Protein AF-A0A8S9IX11-F1 (afdb_monomer)

Secondary structure (DSSP, 8-state):
------SSHHHHHHHHHS-SSPPPPPPP-S--PPPPPHHHHHHHTPEEEE--S-S-TT--EEETTEEEE--EEE-TTHHHHHHHHHHHHHHH-S--HHHHHHHHHHHH-SSHHHHHHHHHTTSEEE-SS-HHHHHHHHHHHTTT----S--TTHHHHHHHHHHHHSHHHHHHHHHHHHTTTSHHHHHHHHHHHHHHHHHHHHHHHHHHT-

pLDDT: mean 85.85, std 12.35, range [33.78, 97.19]

Sequence (210 aa):
MFDSEPEHFVGLLRSCYLPLVPIRLAESTSKVENAPEATELHNAGVKFKAAGTSSCLLDIIFADGVLKIPTIIIDDLTESLYRNIIVFEQCHCSDKNFLHYIRLLSCFIRSPADADLLIRSGIFVNNLGNVEDVSKLFNSICKEVIFGRRFYCQRLSESLQAYCNTPWNRWKAVLRRDYFHNPWSVASVVAALLLLILTFIQAICSILAL

Radius of gyration: 22.31 Å; Cα contacts (8 Å, |Δi|>4): 262; chains: 1; bounding box: 56×40×77 Å

Foldseek 3Di:
DDDDDPPDPLVVVVPQAADPDADDDDFDPDDQDAAAAQLLLVLLPQAEAEPPPDSYQLPWDDDPSYTYGHADEDDPCVLVSLLSNQVCCVPPNPGRQSVLSLSNVLNHQQDLVSQVNCVVNRNYDYPVPGSRVVSVSSVVSCPPRDDDSDHPCRVVRVVSVVSCPPPSSVVSSCCCVPQVVDVVSVVVVVVVVVVVVVVVVVVVVVVVVD

Mean predicted aligned error: 8.06 Å

Organism: Brassica cretica (NCBI:txid69181)

Solvent-accessible surface area (backbone atoms only — not comparable to full-atom values): 11747 Å² total; per-residue (Å²): 140,90,83,76,77,65,94,40,73,59,54,48,58,46,54,62,42,39,60,97,67,78,80,82,78,79,89,62,92,64,84,81,64,75,42,64,34,41,56,57,41,41,36,26,56,39,40,68,35,43,42,60,91,52,73,32,63,77,60,60,47,78,57,97,54,32,40,27,34,30,55,41,78,41,44,89,58,46,54,62,53,53,43,52,40,38,52,47,26,73,78,74,41,96,55,54,63,67,48,36,50,51,51,52,54,41,34,26,29,82,39,42,68,21,34,45,51,38,35,76,33,51,24,35,46,77,65,70,82,49,49,57,56,54,23,49,44,45,54,50,56,57,54,94,57,86,79,67,80,66,52,83,55,41,68,56,19,51,51,53,45,53,51,37,66,34,67,70,22,39,52,43,21,51,49,44,66,77,27,67,76,38,74,67,45,43,52,50,53,53,52,52,52,52,51,53,52,52,51,50,52,50,52,52,54,56,60,74,73,106

Structure (mmCIF, N/CA/C/O backbone):
data_AF-A0A8S9IX11-F1
#
_entry.id   AF-A0A8S9IX11-F1
#
loop_
_atom_site.group_PDB
_atom_site.id
_atom_site.type_symbol
_atom_site.label_atom_id
_atom_site.label_alt_id
_atom_site.label_comp_id
_atom_site.label_asym_id
_atom_site.label_entity_id
_atom_site.label_seq_id
_atom_site.pdbx_PDB_ins_code
_atom_site.Cartn_x
_atom_site.Cartn_y
_atom_site.Cartn_z
_atom_site.occupancy
_atom_site.B_iso_or_equiv
_atom_site.auth_seq_id
_atom_site.auth_comp_id
_atom_site.auth_asym_id
_atom_site.auth_atom_id
_atom_site.pdbx_PDB_model_num
ATOM 1 N N . MET A 1 1 ? 3.569 21.405 -30.609 1.00 33.78 1 MET A N 1
ATOM 2 C CA . MET A 1 1 ? 4.190 20.573 -31.655 1.00 33.78 1 MET A CA 1
ATOM 3 C C . MET A 1 1 ? 4.557 19.270 -30.969 1.00 33.78 1 MET A C 1
ATOM 5 O O . MET A 1 1 ? 5.530 19.242 -30.234 1.00 33.78 1 MET A O 1
ATOM 9 N N . PHE A 1 2 ? 3.657 18.290 -31.030 1.00 44.56 2 PHE A N 1
ATOM 10 C CA . PHE A 1 2 ? 3.798 16.993 -30.370 1.00 44.56 2 PHE A CA 1
ATOM 11 C C . PHE A 1 2 ? 3.853 15.950 -31.474 1.00 44.56 2 PHE A C 1
ATOM 13 O O . PHE A 1 2 ? 2.817 15.510 -31.943 1.00 44.56 2 PHE A O 1
ATOM 20 N N . ASP A 1 3 ? 5.068 15.656 -31.907 1.00 47.66 3 ASP A N 1
ATOM 21 C CA . ASP A 1 3 ? 5.421 14.442 -32.627 1.00 47.66 3 ASP A CA 1
ATOM 22 C C . ASP A 1 3 ? 6.867 14.155 -32.235 1.00 47.66 3 ASP A C 1
ATOM 24 O O . ASP A 1 3 ? 7.811 14.726 -32.774 1.00 47.66 3 ASP A O 1
ATOM 28 N N . SER A 1 4 ? 7.041 13.328 -31.215 1.00 49.78 4 SER A N 1
ATOM 29 C CA . SER A 1 4 ? 8.201 12.452 -31.187 1.00 49.78 4 SER A CA 1
ATOM 30 C C . SER A 1 4 ? 7.640 11.064 -30.959 1.00 49.78 4 SER A C 1
ATOM 32 O O . SER A 1 4 ? 7.081 10.792 -29.890 1.00 49.78 4 SER A O 1
ATOM 34 N N . GLU A 1 5 ? 7.748 10.202 -31.967 1.00 53.47 5 GLU A N 1
ATOM 35 C CA . GLU A 1 5 ? 7.647 8.764 -31.753 1.00 53.47 5 GLU A CA 1
ATOM 36 C C . GLU A 1 5 ? 8.492 8.389 -30.526 1.00 53.47 5 GLU A C 1
ATOM 38 O O . GLU A 1 5 ? 9.535 9.007 -30.277 1.00 53.47 5 GLU A O 1
ATOM 43 N N . PRO A 1 6 ? 8.073 7.408 -29.716 1.00 53.72 6 PRO A N 1
ATOM 44 C CA . PRO A 1 6 ? 8.959 6.889 -28.698 1.00 53.72 6 PRO A CA 1
ATOM 45 C C . PRO A 1 6 ? 10.144 6.228 -29.411 1.00 53.72 6 PRO A C 1
ATOM 47 O O . PRO A 1 6 ? 10.062 5.073 -29.813 1.00 53.72 6 PRO A O 1
ATOM 50 N N . GLU A 1 7 ? 11.268 6.944 -29.521 1.00 66.56 7 GLU A N 1
ATOM 51 C CA . GLU A 1 7 ? 12.544 6.424 -30.047 1.00 6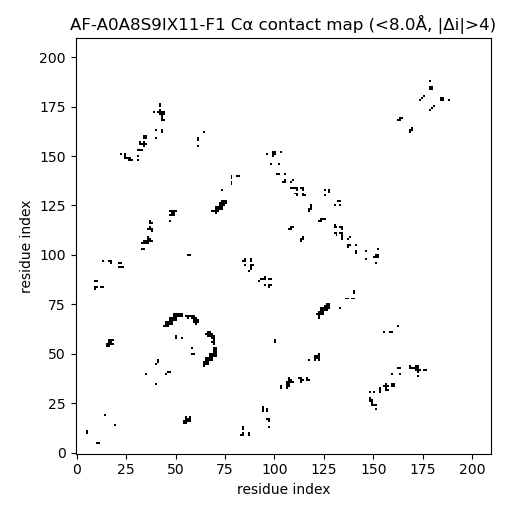6.56 7 GLU A CA 1
ATOM 52 C C . GLU A 1 7 ? 13.041 5.202 -29.245 1.00 66.56 7 GLU A C 1
ATOM 54 O O . GLU A 1 7 ? 13.951 4.488 -29.657 1.00 66.56 7 GLU A O 1
ATOM 59 N N . HIS A 1 8 ? 12.424 4.936 -28.088 1.00 73.00 8 HIS A N 1
ATOM 60 C CA . HIS A 1 8 ? 12.781 3.875 -27.168 1.00 73.00 8 HIS A CA 1
ATOM 61 C C . HIS A 1 8 ? 11.540 3.093 -26.706 1.00 73.00 8 HIS A C 1
ATOM 63 O O . HIS A 1 8 ? 10.611 3.664 -26.130 1.00 73.00 8 HIS A O 1
ATOM 69 N N . PHE A 1 9 ? 11.553 1.766 -26.875 1.00 85.50 9 PHE A N 1
ATOM 70 C CA . PHE A 1 9 ? 10.463 0.855 -26.483 1.00 85.50 9 PHE A CA 1
ATOM 71 C C . PHE A 1 9 ? 10.019 1.034 -25.020 1.00 85.50 9 PHE A C 1
ATOM 73 O O . PHE A 1 9 ? 8.828 1.068 -24.720 1.00 85.50 9 PHE A O 1
ATOM 80 N N . VAL A 1 10 ? 10.969 1.239 -24.101 1.00 87.25 10 VAL A N 1
ATOM 81 C CA . VAL A 1 10 ? 10.659 1.488 -22.679 1.00 87.25 10 VAL A CA 1
ATOM 82 C C . VAL A 1 10 ? 9.923 2.820 -22.478 1.00 87.25 10 VAL A C 1
ATOM 84 O O . VAL A 1 10 ? 9.096 2.938 -21.577 1.00 87.25 10 VAL A O 1
ATOM 87 N N . GLY A 1 11 ? 10.168 3.810 -23.341 1.00 85.38 11 GLY A N 1
ATOM 88 C CA . GLY A 1 11 ? 9.437 5.076 -23.344 1.00 85.38 11 GLY A CA 1
ATOM 89 C C . GLY A 1 11 ? 7.971 4.904 -23.750 1.00 85.38 11 GLY A C 1
ATOM 90 O O . GLY A 1 11 ? 7.100 5.502 -23.119 1.00 85.38 11 GLY A O 1
ATOM 91 N N . LEU A 1 12 ? 7.690 4.036 -24.730 1.00 85.75 12 LEU A N 1
ATOM 92 C CA . LEU A 1 12 ? 6.321 3.652 -25.098 1.00 85.75 12 LEU A CA 1
ATOM 93 C C . LEU A 1 12 ? 5.628 2.906 -23.950 1.00 85.75 12 LEU A C 1
ATOM 95 O O . LEU A 1 12 ? 4.511 3.236 -23.576 1.00 85.75 12 LEU A O 1
ATOM 99 N N . LEU A 1 13 ? 6.302 1.928 -23.338 1.00 86.50 13 LEU A N 1
ATOM 100 C CA . LEU A 1 13 ? 5.740 1.203 -22.194 1.00 86.50 13 LEU A CA 1
ATOM 101 C C . LEU A 1 13 ? 5.407 2.149 -21.039 1.00 86.50 13 LEU A C 1
ATOM 103 O O . LEU A 1 13 ? 4.346 2.045 -20.431 1.00 86.50 13 LEU A O 1
ATOM 107 N N . ARG A 1 14 ? 6.286 3.116 -20.766 1.00 86.69 14 ARG A N 1
ATOM 108 C CA . ARG A 1 14 ? 6.056 4.152 -19.763 1.00 86.69 14 ARG A CA 1
ATOM 109 C C . ARG A 1 14 ? 4.820 5.004 -20.074 1.00 86.69 14 ARG A C 1
ATOM 111 O O . ARG A 1 14 ? 4.082 5.327 -19.144 1.00 86.69 14 ARG A O 1
ATOM 118 N N . SER A 1 15 ? 4.584 5.381 -21.333 1.00 83.75 15 SER A N 1
ATOM 119 C CA . SER A 1 15 ? 3.424 6.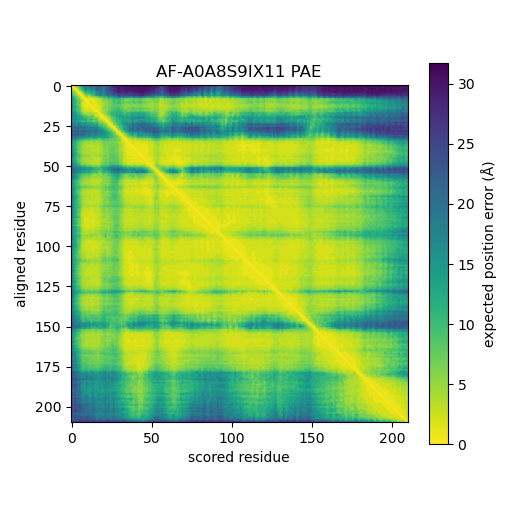210 -21.696 1.00 83.75 15 SER A CA 1
ATOM 120 C C . SER A 1 15 ? 2.091 5.475 -21.540 1.00 83.75 15 SER A C 1
ATOM 122 O O . SER A 1 15 ? 1.087 6.126 -21.270 1.00 83.75 15 SER A O 1
ATOM 124 N N . CYS A 1 16 ? 2.079 4.139 -21.601 1.00 82.75 16 CYS A N 1
ATOM 125 C CA . CYS A 1 16 ? 0.890 3.337 -21.297 1.00 82.75 16 CYS A CA 1
ATOM 126 C C . CYS A 1 16 ? 0.457 3.419 -19.823 1.00 82.75 16 CYS A C 1
ATOM 128 O O . CYS A 1 16 ? -0.712 3.200 -19.524 1.00 82.75 16 CYS A O 1
ATOM 130 N N . TYR A 1 17 ? 1.383 3.712 -18.904 1.00 77.56 17 TYR A N 1
ATOM 131 C CA . TYR A 1 17 ? 1.121 3.725 -17.460 1.00 77.56 17 TYR A CA 1
ATOM 132 C C . TYR A 1 17 ? 0.886 5.123 -16.879 1.00 77.56 17 TYR A C 1
ATOM 134 O O . TYR A 1 17 ? 0.369 5.261 -15.767 1.00 77.56 17 TYR A O 1
ATOM 142 N N . LEU A 1 18 ? 1.298 6.164 -17.600 1.00 80.19 18 LEU A N 1
ATOM 143 C CA . LEU A 1 18 ? 1.354 7.537 -17.113 1.00 80.19 18 LEU A CA 1
ATOM 144 C C . LEU A 1 18 ? 0.365 8.447 -17.849 1.00 80.19 18 LEU A C 1
ATOM 146 O O . LEU A 1 18 ? -0.027 8.159 -18.978 1.00 80.19 18 LEU A O 1
ATOM 150 N N . PRO A 1 19 ? -0.033 9.579 -17.239 1.00 70.88 19 PRO A N 1
ATOM 151 C CA . PRO A 1 19 ? -0.860 10.553 -17.931 1.00 70.88 19 PRO A CA 1
ATOM 152 C C . PRO A 1 19 ? -0.112 11.129 -19.140 1.00 70.88 19 PRO A C 1
ATOM 154 O O . PRO A 1 19 ? 1.099 11.347 -19.091 1.00 70.88 19 PRO A O 1
ATOM 157 N N . LEU A 1 20 ? -0.864 11.454 -20.198 1.00 66.69 20 LEU A N 1
ATOM 158 C CA . LEU A 1 20 ? -0.341 12.075 -21.426 1.00 66.69 20 LEU A CA 1
ATOM 159 C C . LEU A 1 20 ? 0.434 13.373 -21.152 1.00 66.69 20 LEU A C 1
ATOM 161 O O . LEU A 1 20 ? 1.363 13.713 -21.880 1.00 66.69 20 LEU A O 1
ATOM 165 N N . VAL A 1 21 ? 0.060 14.095 -20.091 1.00 68.25 21 VAL A N 1
ATOM 166 C CA . VAL A 1 21 ? 0.776 15.278 -19.613 1.00 68.25 21 VAL A CA 1
ATOM 167 C C . VAL A 1 21 ? 1.531 14.915 -18.334 1.00 68.25 21 VAL A C 1
ATOM 169 O O . VAL A 1 21 ? 0.894 14.634 -17.314 1.00 68.25 21 VAL A O 1
ATOM 172 N N . PRO A 1 22 ? 2.876 14.954 -18.348 1.00 62.75 22 PRO A N 1
ATOM 173 C CA . PRO A 1 22 ? 3.670 14.695 -17.160 1.00 62.75 22 PRO A CA 1
ATOM 174 C C . PRO A 1 22 ? 3.373 15.704 -16.056 1.00 62.75 22 PRO A C 1
ATOM 176 O O . PRO A 1 22 ? 3.405 16.919 -16.270 1.00 62.75 22 PRO A O 1
ATOM 179 N N . ILE A 1 23 ? 3.166 15.201 -14.843 1.00 67.69 23 ILE A N 1
ATOM 180 C CA . ILE A 1 23 ? 3.035 16.051 -13.663 1.00 67.69 23 ILE A CA 1
ATOM 181 C C . ILE A 1 23 ? 4.429 16.591 -13.333 1.00 67.69 23 ILE A C 1
ATOM 183 O O . ILE A 1 23 ? 5.356 15.827 -13.060 1.00 67.69 23 ILE A O 1
ATOM 187 N N . ARG A 1 24 ? 4.601 17.915 -13.393 1.00 60.66 24 ARG A N 1
ATOM 188 C CA . ARG A 1 24 ? 5.855 18.591 -13.033 1.00 60.66 24 ARG A CA 1
ATOM 189 C C . ARG A 1 24 ? 5.714 19.194 -11.641 1.00 60.66 24 ARG A C 1
ATOM 191 O O . ARG A 1 24 ? 4.869 20.058 -11.430 1.00 60.66 24 ARG A O 1
ATOM 198 N N . LEU A 1 25 ? 6.540 18.746 -10.696 1.00 60.41 25 LEU A N 1
ATOM 199 C CA . LEU A 1 25 ? 6.600 19.339 -9.358 1.00 60.41 25 LEU A CA 1
ATOM 200 C C . LEU A 1 25 ? 7.667 20.428 -9.267 1.00 60.41 25 LEU A C 1
ATOM 202 O O . LEU A 1 25 ? 8.784 20.253 -9.759 1.00 60.41 25 LEU A O 1
ATOM 206 N N . ALA A 1 26 ? 7.325 21.502 -8.554 1.00 52.47 26 ALA A N 1
ATOM 207 C CA . ALA A 1 26 ? 8.293 22.437 -7.997 1.00 52.47 26 ALA A CA 1
ATOM 208 C C . ALA A 1 26 ? 9.086 21.772 -6.856 1.00 52.47 26 ALA A C 1
ATOM 210 O O . ALA A 1 26 ? 8.605 20.840 -6.208 1.00 52.47 26 ALA A O 1
ATOM 211 N N . GLU A 1 27 ? 10.313 22.230 -6.620 1.00 52.62 27 GLU A N 1
ATOM 212 C CA . GLU A 1 27 ? 11.151 21.720 -5.533 1.00 52.62 27 GLU A CA 1
ATOM 213 C C . GLU A 1 27 ? 10.556 22.078 -4.167 1.00 52.62 27 GLU A C 1
ATOM 215 O O . GLU A 1 27 ? 10.292 23.246 -3.888 1.00 52.62 27 GLU A O 1
ATOM 220 N N . SER A 1 28 ? 10.370 21.076 -3.305 1.00 52.28 28 SER A N 1
ATOM 221 C CA . SER A 1 28 ? 10.120 21.277 -1.879 1.00 52.28 28 SER A CA 1
ATOM 222 C C . SER A 1 28 ? 11.423 21.061 -1.102 1.00 52.28 28 SER A C 1
ATOM 224 O O . SER A 1 28 ? 12.197 20.138 -1.367 1.00 52.28 28 SER A O 1
ATOM 226 N N . THR A 1 29 ? 11.698 21.947 -0.146 1.00 49.06 29 THR A N 1
ATOM 227 C CA . THR A 1 29 ? 12.865 21.867 0.750 1.00 49.06 29 THR A CA 1
ATOM 228 C C . THR A 1 29 ? 12.582 21.044 2.010 1.00 49.06 29 THR A C 1
ATOM 230 O O . THR A 1 29 ? 13.500 20.785 2.791 1.00 49.06 29 THR A O 1
ATOM 233 N N . SER A 1 30 ? 11.329 20.624 2.220 1.00 57.31 30 SER A N 1
ATOM 234 C CA . SER A 1 30 ? 10.908 19.866 3.395 1.00 57.31 30 SER A CA 1
ATOM 235 C C . SER A 1 30 ? 11.341 18.400 3.328 1.00 57.31 30 SER A C 1
ATOM 237 O O . SER A 1 30 ? 11.548 17.814 2.264 1.00 57.31 30 SER A O 1
ATOM 239 N N . LYS A 1 31 ? 11.515 17.797 4.507 1.00 58.75 31 LYS A N 1
ATOM 240 C CA . LYS A 1 31 ? 11.793 16.367 4.647 1.00 58.75 31 LYS A CA 1
ATOM 241 C C . LYS A 1 31 ? 10.584 15.596 4.108 1.00 58.75 31 LYS A C 1
ATOM 243 O O . LYS A 1 31 ? 9.475 15.808 4.580 1.00 58.75 31 LYS A O 1
ATOM 248 N N . VAL A 1 32 ? 10.798 14.728 3.120 1.00 63.97 32 VAL A N 1
ATOM 249 C CA . VAL A 1 32 ? 9.726 13.893 2.561 1.00 63.97 32 VAL A CA 1
ATOM 250 C C . VAL A 1 32 ? 9.318 12.866 3.613 1.00 63.97 32 VAL A C 1
ATOM 252 O O . VAL A 1 32 ? 10.106 11.975 3.937 1.00 63.97 32 VAL A O 1
ATOM 255 N N . GLU A 1 33 ? 8.107 12.996 4.147 1.00 68.31 33 GLU A N 1
ATOM 256 C CA . GLU A 1 33 ? 7.506 11.969 4.995 1.00 68.31 33 GLU A CA 1
ATOM 257 C C . GLU A 1 33 ? 6.949 10.851 4.103 1.00 68.31 33 GLU A C 1
ATOM 259 O O . GLU A 1 33 ? 6.255 11.090 3.110 1.00 68.31 33 GLU A O 1
ATOM 264 N N . ASN A 1 34 ? 7.336 9.612 4.407 1.00 82.06 34 ASN A N 1
ATOM 265 C CA . ASN A 1 34 ? 6.830 8.447 3.690 1.00 82.06 34 ASN A CA 1
ATOM 266 C C . ASN A 1 34 ? 5.393 8.164 4.144 1.00 82.06 34 ASN A C 1
ATOM 268 O O . ASN A 1 34 ? 5.043 8.416 5.296 1.00 82.06 34 ASN A O 1
ATOM 272 N N . ALA A 1 35 ? 4.573 7.616 3.246 1.00 88.06 35 ALA A N 1
ATOM 273 C CA . ALA A 1 35 ? 3.241 7.173 3.635 1.00 88.06 35 ALA A CA 1
ATOM 274 C C . ALA A 1 35 ? 3.334 6.024 4.663 1.00 88.06 35 ALA A C 1
ATOM 276 O O . ALA A 1 35 ? 4.279 5.232 4.584 1.00 88.06 35 ALA A O 1
ATOM 277 N N . PRO A 1 36 ? 2.362 5.905 5.584 1.00 92.69 36 PRO A N 1
ATOM 278 C CA . PRO A 1 36 ? 2.237 4.731 6.443 1.00 92.69 36 PRO A CA 1
ATOM 279 C C . PRO A 1 36 ? 1.966 3.451 5.636 1.00 92.69 36 PRO A C 1
ATOM 281 O O . PRO A 1 36 ? 1.479 3.505 4.504 1.00 92.69 36 PRO A O 1
ATOM 284 N N . GLU A 1 37 ? 2.245 2.302 6.247 1.00 95.31 37 GLU A N 1
ATOM 285 C CA . GLU A 1 37 ? 2.056 0.972 5.651 1.00 95.31 37 GLU A CA 1
ATOM 286 C C . GLU A 1 37 ? 0.561 0.647 5.472 1.00 95.31 37 GLU A C 1
ATOM 288 O O . GLU A 1 37 ? -0.296 1.193 6.176 1.00 95.31 37 GLU A O 1
ATOM 293 N N . ALA A 1 38 ? 0.207 -0.249 4.544 1.00 96.69 38 ALA A N 1
ATOM 294 C CA . ALA A 1 38 ? -1.197 -0.522 4.223 1.00 96.69 38 ALA A CA 1
ATOM 295 C C . ALA A 1 38 ? -1.989 -1.020 5.442 1.00 96.69 38 ALA A C 1
ATOM 297 O O . ALA A 1 38 ? -3.123 -0.587 5.675 1.00 96.69 38 ALA A O 1
ATOM 298 N N . THR A 1 39 ? -1.380 -1.880 6.258 1.00 95.69 39 THR A N 1
ATOM 299 C CA . THR A 1 39 ? -1.988 -2.392 7.488 1.00 95.69 39 THR A CA 1
ATOM 300 C C . THR A 1 39 ? -2.167 -1.290 8.533 1.00 95.69 39 THR A C 1
ATOM 302 O O . THR A 1 39 ? -3.206 -1.238 9.193 1.00 95.69 39 THR A O 1
ATOM 305 N N . GLU A 1 40 ? -1.214 -0.361 8.666 1.00 95.12 40 GLU A N 1
ATOM 306 C CA . GLU A 1 40 ? -1.341 0.789 9.572 1.00 95.12 40 GLU A CA 1
ATOM 307 C C . GLU A 1 40 ? -2.477 1.722 9.145 1.00 95.12 40 GLU A C 1
ATOM 309 O O . GLU A 1 40 ? -3.327 2.084 9.964 1.00 95.12 40 GLU A O 1
ATOM 314 N N . LEU A 1 41 ? -2.542 2.049 7.851 1.00 96.50 41 LEU A N 1
ATOM 315 C CA . LEU A 1 41 ? -3.624 2.837 7.259 1.00 96.50 41 LEU A CA 1
ATOM 316 C C . LEU A 1 41 ? -4.978 2.170 7.511 1.00 96.50 41 LEU A C 1
ATOM 318 O O . LEU A 1 41 ? -5.925 2.806 7.985 1.00 96.50 41 LEU A O 1
ATOM 322 N N . HIS A 1 42 ? -5.068 0.868 7.249 1.00 96.25 42 HIS A N 1
ATOM 323 C CA . HIS A 1 42 ? -6.278 0.105 7.508 1.00 96.25 42 HIS A CA 1
ATOM 324 C C . HIS A 1 42 ? -6.645 0.104 8.993 1.00 96.25 42 HIS A C 1
ATOM 326 O O . HIS A 1 42 ? -7.819 0.261 9.338 1.00 96.25 42 HIS A O 1
ATOM 332 N N . ASN A 1 43 ? -5.668 -0.018 9.890 1.00 94.75 43 ASN A N 1
ATOM 333 C CA . ASN A 1 43 ? -5.913 0.023 11.325 1.00 94.75 43 ASN A CA 1
ATOM 334 C C . ASN A 1 43 ? -6.462 1.380 11.775 1.00 94.75 43 ASN A C 1
ATOM 336 O O . ASN A 1 43 ? -7.449 1.420 12.512 1.00 94.75 43 ASN A O 1
ATOM 340 N N . ALA A 1 44 ? -5.930 2.475 11.230 1.00 95.00 44 ALA A N 1
ATOM 341 C CA . ALA A 1 44 ? -6.455 3.826 11.426 1.00 95.00 44 ALA A CA 1
ATOM 342 C C . ALA A 1 44 ? -7.843 4.054 10.801 1.00 95.00 44 ALA A C 1
ATOM 344 O O . ALA A 1 44 ? -8.505 5.052 11.083 1.00 95.00 44 ALA A O 1
ATOM 345 N N . GLY A 1 45 ? -8.338 3.111 9.998 1.00 95.06 45 GLY A N 1
ATOM 346 C CA . GLY A 1 45 ? -9.683 3.130 9.438 1.00 95.06 45 GLY A CA 1
ATOM 347 C C . GLY A 1 45 ? -9.762 3.527 7.970 1.00 95.06 45 GLY A C 1
ATOM 348 O O . GLY A 1 45 ? -10.884 3.665 7.478 1.00 95.06 45 GLY A O 1
ATOM 349 N N . VAL A 1 46 ? -8.624 3.662 7.283 1.00 97.19 46 VAL A N 1
ATOM 350 C CA . VAL A 1 46 ? -8.587 3.852 5.831 1.00 97.19 46 VAL A CA 1
ATOM 351 C C . VAL A 1 46 ? -9.154 2.614 5.142 1.00 97.19 46 VAL A C 1
ATOM 353 O O . VAL A 1 46 ? -8.811 1.476 5.467 1.00 97.19 46 VAL A O 1
ATOM 356 N N . LYS A 1 47 ? -10.046 2.830 4.177 1.00 96.50 47 LYS A N 1
ATOM 357 C CA . LYS A 1 47 ? -10.618 1.775 3.340 1.00 96.50 47 LYS A CA 1
ATOM 358 C C . LYS A 1 47 ? -9.938 1.784 1.982 1.00 96.50 47 LYS A C 1
ATOM 360 O O . LYS A 1 47 ? -10.008 2.780 1.271 1.00 96.50 47 LYS A O 1
ATOM 365 N N . PHE A 1 48 ? -9.349 0.660 1.611 1.00 96.38 48 PHE A N 1
ATOM 366 C CA . PHE A 1 48 ? -8.755 0.461 0.296 1.00 96.38 48 PHE A CA 1
ATOM 367 C C . PHE A 1 48 ? -9.823 0.019 -0.703 1.00 96.38 48 PHE A C 1
ATOM 369 O O . PHE A 1 48 ? -10.662 -0.826 -0.380 1.00 96.38 48 PHE A O 1
ATOM 376 N N . LYS A 1 49 ? -9.820 0.613 -1.898 1.00 94.31 49 LYS A N 1
ATOM 377 C CA . LYS A 1 49 ? -10.714 0.235 -2.997 1.00 94.31 49 LYS A CA 1
ATOM 378 C C . LYS A 1 49 ? -10.008 0.328 -4.343 1.00 94.31 49 LYS A C 1
ATOM 380 O O . LYS A 1 49 ? -9.294 1.292 -4.603 1.00 94.31 49 LYS A O 1
ATOM 385 N N . ALA A 1 50 ? -10.305 -0.611 -5.230 1.00 92.31 50 ALA A N 1
ATOM 386 C CA . ALA A 1 50 ? -9.937 -0.497 -6.633 1.00 92.31 50 ALA A CA 1
ATOM 387 C C . ALA A 1 50 ? -10.668 0.680 -7.308 1.00 92.31 50 ALA A C 1
ATOM 389 O O . ALA A 1 50 ? -11.891 0.822 -7.200 1.00 92.31 50 ALA A O 1
ATOM 390 N N . ALA A 1 51 ? -9.922 1.522 -8.018 1.00 82.25 51 ALA A N 1
ATOM 391 C CA . ALA A 1 51 ? -10.427 2.656 -8.787 1.00 82.25 51 ALA A CA 1
ATOM 392 C C . ALA A 1 51 ? -10.848 2.239 -10.212 1.00 82.25 51 ALA A C 1
ATOM 394 O O . ALA A 1 51 ? -10.422 2.855 -11.176 1.00 82.25 51 ALA A O 1
ATOM 395 N N . GLY A 1 52 ? -11.649 1.176 -10.370 1.00 71.31 52 GLY A N 1
ATOM 396 C CA . GLY A 1 52 ? -12.081 0.685 -11.693 1.00 71.31 52 GLY A CA 1
ATOM 397 C C . GLY A 1 52 ? -10.937 0.497 -12.712 1.00 71.31 52 GLY A C 1
ATOM 398 O O . GLY A 1 52 ? -9.766 0.389 -12.347 1.00 71.31 52 GLY A O 1
ATOM 399 N N . THR A 1 53 ? -11.274 0.448 -14.002 1.00 61.88 53 THR A N 1
ATOM 400 C CA . THR A 1 53 ? -10.308 0.445 -15.114 1.00 61.88 53 THR A CA 1
ATOM 401 C C . THR A 1 53 ? -9.955 1.881 -15.518 1.00 61.88 53 THR A C 1
ATOM 403 O O . THR A 1 53 ? -10.371 2.366 -16.568 1.00 61.88 53 THR A O 1
ATOM 406 N N . SER A 1 54 ? -9.203 2.589 -14.670 1.00 66.06 54 SER A N 1
ATOM 407 C CA . SER A 1 54 ? -8.495 3.805 -15.098 1.00 66.06 54 SER A CA 1
ATOM 408 C C . SER A 1 54 ? -7.273 3.401 -15.925 1.00 66.06 54 SER A C 1
ATOM 410 O O . SER A 1 54 ? -6.540 2.493 -15.538 1.00 66.06 54 SER A O 1
ATOM 412 N N . SER A 1 55 ? -7.039 4.058 -17.064 1.00 63.81 55 SER A N 1
ATOM 413 C CA . SER A 1 55 ? -5.836 3.826 -17.877 1.00 63.81 55 SER A CA 1
ATOM 414 C C . SER A 1 55 ? -4.579 4.458 -17.268 1.00 63.81 55 SER A C 1
ATOM 416 O O . SER A 1 55 ? -3.476 4.188 -17.725 1.00 63.81 55 SER A O 1
ATOM 418 N N . CYS A 1 56 ? -4.727 5.316 -16.252 1.00 78.06 56 CYS A N 1
ATOM 419 C CA . CYS A 1 56 ? -3.627 6.038 -15.624 1.00 78.06 56 CYS A CA 1
ATOM 420 C C . CYS A 1 56 ? -3.330 5.461 -14.236 1.00 78.06 56 CYS A C 1
ATOM 422 O O . CYS A 1 56 ? -4.151 5.585 -13.329 1.00 78.06 56 CYS A O 1
ATOM 424 N N . LEU A 1 57 ? -2.131 4.905 -14.027 1.00 80.12 57 LEU A N 1
ATOM 425 C CA . LEU A 1 57 ? -1.738 4.366 -12.717 1.00 80.12 57 LEU A CA 1
ATOM 426 C C . LEU A 1 57 ? -1.624 5.444 -11.630 1.00 80.12 57 LEU A C 1
ATOM 428 O O . LEU A 1 57 ? -1.744 5.142 -10.444 1.00 80.12 57 LEU A O 1
ATOM 432 N N . LEU A 1 58 ? -1.415 6.704 -12.022 1.00 79.81 58 LEU A N 1
ATOM 433 C CA . LEU A 1 58 ? -1.288 7.828 -11.090 1.00 79.81 58 LEU A CA 1
ATOM 434 C C . LEU A 1 58 ? -2.626 8.349 -10.552 1.00 79.81 58 LEU A C 1
ATOM 436 O O . LEU A 1 58 ? -2.616 9.282 -9.744 1.00 79.81 58 LEU A O 1
ATOM 440 N N . ASP A 1 59 ? -3.753 7.789 -10.996 1.00 83.56 59 ASP A N 1
ATOM 441 C CA . ASP A 1 59 ? -5.102 8.198 -10.597 1.00 83.56 59 ASP A CA 1
ATOM 442 C C . ASP A 1 59 ? -5.463 7.670 -9.197 1.00 83.56 59 ASP A C 1
ATOM 444 O O . ASP A 1 59 ? -6.347 6.835 -9.000 1.00 83.56 59 ASP A O 1
ATOM 448 N N . ILE A 1 60 ? -4.692 8.124 -8.209 1.00 88.69 60 ILE A N 1
ATOM 449 C CA . ILE A 1 60 ? -4.837 7.757 -6.806 1.00 88.69 60 ILE A CA 1
ATOM 450 C C . ILE A 1 60 ? -5.606 8.857 -6.090 1.00 88.69 60 ILE A C 1
ATOM 452 O O . ILE A 1 60 ? -5.170 10.008 -6.036 1.00 88.69 60 ILE A O 1
ATOM 456 N N . ILE A 1 61 ? -6.731 8.485 -5.485 1.00 90.44 61 ILE A N 1
ATOM 457 C CA . ILE A 1 61 ? -7.631 9.428 -4.822 1.00 90.44 61 ILE A CA 1
ATOM 458 C C . ILE A 1 61 ? -7.796 9.015 -3.368 1.00 90.44 61 ILE A C 1
ATOM 460 O O . ILE A 1 61 ? -8.203 7.891 -3.076 1.00 90.44 61 ILE A O 1
ATOM 464 N N . PHE A 1 62 ? -7.539 9.946 -2.452 1.00 93.25 62 PHE A N 1
ATOM 465 C CA . PHE A 1 62 ? -7.880 9.794 -1.044 1.00 93.25 62 PHE A CA 1
ATOM 466 C C . PHE A 1 62 ? -8.936 10.820 -0.651 1.00 93.25 62 PHE A C 1
ATOM 468 O O . PHE A 1 62 ? -8.679 12.021 -0.671 1.00 93.25 62 PHE A O 1
ATOM 475 N N . ALA A 1 63 ? -10.127 10.338 -0.305 1.00 92.94 63 ALA A N 1
ATOM 476 C CA . ALA A 1 63 ? -11.239 11.172 0.136 1.00 92.94 63 ALA A CA 1
ATOM 477 C C . ALA A 1 63 ? -12.082 10.412 1.161 1.00 92.94 63 ALA A C 1
ATOM 479 O O . ALA A 1 63 ? -12.310 9.211 1.011 1.00 92.94 63 ALA A O 1
ATOM 480 N N . ASP A 1 64 ? -12.522 11.104 2.214 1.00 91.62 64 ASP A N 1
ATOM 481 C CA . ASP A 1 64 ? -13.424 10.572 3.246 1.00 91.62 64 ASP A CA 1
ATOM 482 C C . ASP A 1 64 ? -12.960 9.241 3.871 1.00 91.62 64 ASP A C 1
ATOM 484 O O . ASP A 1 64 ? -13.749 8.336 4.155 1.00 91.62 64 ASP A O 1
ATOM 488 N N . GLY A 1 65 ? -11.645 9.093 4.068 1.00 93.56 65 GLY A N 1
ATOM 489 C CA . GLY A 1 65 ? -11.046 7.869 4.606 1.00 93.56 65 GLY A CA 1
ATOM 490 C C . GLY A 1 65 ? -11.043 6.687 3.630 1.00 93.56 65 GLY A C 1
ATOM 491 O O . GLY A 1 65 ? -10.795 5.557 4.046 1.00 93.56 65 GLY A O 1
ATOM 492 N N . VAL A 1 66 ? -11.316 6.906 2.344 1.00 96.25 66 VAL A N 1
ATOM 493 C CA . VAL A 1 66 ? -11.239 5.889 1.291 1.00 96.25 66 VAL A CA 1
ATOM 494 C C . VAL A 1 66 ? -10.062 6.203 0.377 1.00 96.25 66 VAL A C 1
ATOM 496 O O . VAL A 1 66 ? -10.034 7.254 -0.259 1.00 96.25 66 VAL A O 1
ATOM 499 N N . LEU A 1 67 ? -9.110 5.275 0.296 1.00 96.12 67 LEU A N 1
ATOM 500 C CA . LEU A 1 67 ? -7.994 5.323 -0.640 1.00 96.12 67 LEU A CA 1
ATOM 501 C C . LEU A 1 67 ? -8.330 4.459 -1.856 1.00 96.12 67 LEU A C 1
ATOM 503 O O . LEU A 1 67 ? -8.450 3.235 -1.757 1.00 96.12 67 LEU A O 1
ATOM 507 N N . LYS A 1 68 ? -8.515 5.118 -2.998 1.00 94.06 68 LYS A N 1
ATOM 508 C CA . LYS A 1 68 ? -8.759 4.486 -4.289 1.00 94.06 68 LYS A CA 1
ATOM 509 C C . LYS A 1 68 ? -7.463 4.425 -5.080 1.00 94.06 68 LYS A C 1
ATOM 511 O O . LYS A 1 68 ? -6.833 5.461 -5.279 1.00 94.06 68 LYS A O 1
ATOM 516 N N . ILE A 1 69 ? -7.093 3.230 -5.525 1.00 92.81 69 ILE A N 1
ATOM 517 C CA . ILE A 1 69 ? -5.908 2.990 -6.356 1.00 92.81 69 ILE A CA 1
ATOM 518 C C . ILE A 1 69 ? -6.351 2.198 -7.593 1.00 92.81 69 ILE A C 1
ATOM 520 O O . ILE A 1 69 ? -7.169 1.284 -7.442 1.00 92.81 69 ILE A O 1
ATOM 524 N N . PRO A 1 70 ? -5.862 2.523 -8.802 1.00 90.69 70 PRO A N 1
ATOM 525 C CA . PRO A 1 70 ? -6.106 1.715 -9.992 1.00 90.69 70 PRO A CA 1
ATOM 526 C C . PRO A 1 70 ? -5.676 0.261 -9.786 1.00 90.69 70 PRO A C 1
ATOM 528 O O . PRO A 1 70 ? -4.723 -0.018 -9.057 1.00 90.69 70 PRO A O 1
ATOM 531 N N . THR A 1 71 ? -6.388 -0.662 -10.427 1.00 91.62 71 THR A N 1
ATOM 532 C CA . THR A 1 71 ? -6.069 -2.092 -10.331 1.00 91.62 71 THR A CA 1
ATOM 533 C C . THR A 1 71 ? -4.733 -2.376 -11.015 1.00 91.62 71 THR A C 1
ATOM 535 O O . THR A 1 71 ? -4.527 -1.967 -12.156 1.00 91.62 71 THR A O 1
ATOM 538 N N . ILE A 1 72 ? -3.847 -3.105 -10.339 1.00 91.50 72 ILE A N 1
ATOM 539 C CA . ILE A 1 72 ? -2.534 -3.509 -10.841 1.00 91.50 72 ILE A CA 1
ATOM 540 C C . ILE A 1 72 ? -2.499 -5.025 -10.965 1.00 91.50 72 ILE A C 1
ATOM 542 O O . ILE A 1 72 ? -2.776 -5.744 -10.005 1.00 91.50 72 ILE A O 1
ATOM 546 N N . ILE A 1 73 ? -2.124 -5.509 -12.143 1.00 92.00 73 ILE A N 1
ATOM 547 C CA . ILE A 1 73 ? -1.851 -6.925 -12.371 1.00 92.00 73 ILE A CA 1
ATOM 548 C C . ILE A 1 73 ? -0.380 -7.167 -12.050 1.00 92.00 73 ILE A C 1
ATOM 550 O O . ILE A 1 73 ? 0.480 -6.439 -12.541 1.00 92.00 73 ILE A O 1
ATOM 554 N N . ILE A 1 74 ? -0.112 -8.151 -11.196 1.00 94.06 74 ILE A N 1
ATOM 555 C CA . ILE A 1 74 ? 1.236 -8.526 -10.775 1.00 94.06 74 ILE A CA 1
ATOM 556 C C . ILE A 1 74 ? 1.512 -9.935 -11.277 1.00 94.06 74 ILE A C 1
ATOM 558 O O . ILE A 1 74 ? 0.825 -10.878 -10.892 1.00 94.06 74 ILE A O 1
ATOM 562 N N . ASP A 1 75 ? 2.529 -10.061 -12.113 1.00 94.12 75 ASP A N 1
ATOM 563 C CA . ASP A 1 75 ? 2.980 -11.293 -12.752 1.00 94.12 75 ASP A CA 1
ATOM 564 C C . ASP A 1 75 ? 4.517 -11.367 -12.799 1.00 94.12 75 ASP A C 1
ATOM 566 O O . ASP A 1 75 ? 5.217 -10.459 -12.337 1.00 94.12 75 ASP A O 1
ATOM 570 N N . ASP A 1 76 ? 5.049 -12.443 -13.382 1.00 91.75 76 ASP A N 1
ATOM 571 C CA . ASP A 1 76 ? 6.493 -12.696 -13.467 1.00 91.75 76 ASP A CA 1
ATOM 572 C C . ASP A 1 76 ? 7.263 -11.621 -14.258 1.00 91.75 76 ASP A C 1
ATOM 574 O O . ASP A 1 76 ? 8.467 -11.438 -14.066 1.00 91.75 76 ASP A O 1
ATOM 578 N N . LEU A 1 77 ? 6.592 -10.881 -15.148 1.00 92.31 77 LEU A N 1
ATOM 579 C CA . LEU A 1 77 ? 7.219 -9.836 -15.961 1.00 92.31 77 LEU A CA 1
ATOM 580 C C . LEU A 1 77 ? 7.265 -8.487 -15.238 1.00 92.31 77 LEU A C 1
ATOM 582 O O . LEU A 1 77 ? 8.113 -7.647 -15.563 1.00 92.31 77 LEU A O 1
ATOM 586 N N . THR A 1 78 ? 6.393 -8.290 -14.248 1.00 93.19 78 THR A N 1
ATOM 587 C CA . THR A 1 78 ? 6.167 -7.016 -13.557 1.00 93.19 78 THR A CA 1
ATOM 588 C C . THR A 1 78 ? 7.455 -6.426 -12.982 1.00 93.19 78 THR A C 1
ATOM 590 O O . THR A 1 78 ? 7.733 -5.244 -13.193 1.00 93.19 78 THR A O 1
ATOM 593 N N . GLU A 1 79 ? 8.292 -7.231 -12.316 1.00 93.12 79 GLU A N 1
ATOM 594 C CA . GLU A 1 79 ? 9.553 -6.740 -11.742 1.00 93.12 79 GLU A CA 1
ATOM 595 C C . GLU A 1 79 ? 10.493 -6.184 -12.818 1.00 93.12 79 GLU A C 1
ATOM 597 O O . GLU A 1 79 ? 10.983 -5.056 -12.705 1.00 93.12 79 GLU A O 1
ATOM 602 N N . SER A 1 80 ? 10.727 -6.965 -13.874 1.00 92.69 80 SER A N 1
ATOM 603 C CA . SER A 1 80 ? 11.628 -6.581 -14.964 1.00 92.69 80 SER A CA 1
ATOM 604 C C . SER A 1 80 ? 11.138 -5.318 -15.677 1.00 92.69 80 SER A C 1
ATOM 606 O O . SER A 1 80 ? 11.915 -4.394 -15.928 1.00 92.69 80 SER A O 1
ATOM 608 N N . LEU A 1 81 ? 9.829 -5.237 -15.929 1.00 92.56 81 LEU A N 1
ATOM 609 C CA . LEU A 1 81 ? 9.191 -4.104 -16.579 1.00 92.56 81 LEU A CA 1
ATOM 610 C C . LEU A 1 81 ? 9.346 -2.831 -15.745 1.00 92.56 81 LEU A C 1
ATOM 612 O O . LEU A 1 81 ? 9.802 -1.805 -16.254 1.00 92.56 81 LEU A O 1
ATOM 616 N N . TYR A 1 82 ? 9.005 -2.897 -14.459 1.00 93.69 82 TYR A N 1
ATOM 617 C CA . TYR A 1 82 ? 9.018 -1.728 -13.585 1.00 93.69 82 TYR A CA 1
ATOM 618 C C . TYR A 1 82 ? 10.441 -1.219 -13.362 1.00 93.69 82 TYR A C 1
ATOM 620 O O . TYR A 1 82 ? 10.672 -0.013 -13.439 1.00 93.69 82 TYR A O 1
ATOM 628 N N . ARG A 1 83 ? 11.418 -2.116 -13.180 1.00 93.25 83 ARG A N 1
ATOM 629 C CA . ARG A 1 83 ? 12.836 -1.739 -13.083 1.00 93.25 83 ARG A CA 1
ATOM 630 C C . ARG A 1 83 ? 13.338 -1.051 -14.349 1.00 93.25 83 ARG A C 1
ATOM 632 O O . ARG A 1 83 ? 13.981 -0.009 -14.250 1.00 93.25 83 ARG A O 1
ATOM 639 N N . ASN A 1 84 ? 13.006 -1.581 -15.526 1.00 92.94 84 ASN A N 1
ATOM 640 C CA . ASN A 1 84 ? 13.396 -0.968 -16.796 1.00 92.94 84 ASN A CA 1
ATOM 641 C C . ASN A 1 84 ? 12.815 0.444 -16.948 1.00 92.94 84 ASN A C 1
ATOM 643 O O . ASN A 1 84 ? 13.538 1.361 -17.338 1.00 92.94 84 ASN A O 1
ATOM 647 N N . ILE A 1 85 ? 11.542 0.647 -16.587 1.00 92.31 85 ILE A N 1
ATOM 648 C CA . ILE A 1 85 ? 10.915 1.977 -16.618 1.00 92.31 85 ILE A CA 1
ATOM 649 C C . ILE A 1 85 ? 11.585 2.925 -15.614 1.00 92.31 85 ILE A C 1
ATOM 651 O O . ILE A 1 85 ? 11.845 4.076 -15.957 1.00 92.31 85 ILE A O 1
ATOM 655 N N . ILE A 1 86 ? 11.909 2.460 -14.403 1.00 91.69 86 ILE A N 1
ATOM 656 C CA . ILE A 1 86 ? 12.600 3.270 -13.387 1.00 91.69 86 ILE A CA 1
ATOM 657 C C . ILE A 1 86 ? 13.977 3.723 -13.881 1.00 91.69 86 ILE A C 1
ATOM 659 O O . ILE A 1 86 ? 14.291 4.910 -13.797 1.00 91.69 86 ILE A O 1
ATOM 663 N N . VAL A 1 87 ? 14.784 2.805 -14.419 1.00 91.06 87 VAL A N 1
ATOM 664 C CA . VAL A 1 87 ? 16.114 3.124 -14.962 1.00 91.06 87 VAL A CA 1
ATOM 665 C C . VAL A 1 87 ? 15.988 4.091 -16.137 1.00 91.06 87 VAL A C 1
ATOM 667 O O . VAL A 1 87 ? 16.702 5.092 -16.200 1.00 91.06 87 VAL A O 1
ATOM 670 N N . PHE A 1 88 ? 15.031 3.847 -17.037 1.00 90.81 88 PHE A N 1
ATOM 671 C CA . PHE A 1 88 ? 14.756 4.749 -18.149 1.00 90.81 88 PHE A CA 1
ATOM 672 C C . PHE A 1 88 ? 14.393 6.152 -17.659 1.00 90.81 88 PHE A C 1
ATOM 674 O O . PHE A 1 88 ? 14.986 7.125 -18.127 1.00 90.81 88 PHE A O 1
ATOM 681 N N . GLU A 1 89 ? 13.492 6.266 -16.676 1.00 89.62 89 GLU A N 1
ATOM 682 C CA . GLU A 1 89 ? 13.165 7.549 -16.066 1.00 89.62 89 GLU A CA 1
ATOM 683 C C . GLU A 1 89 ? 14.407 8.202 -15.483 1.00 89.62 89 GLU A C 1
ATOM 685 O O . GLU A 1 89 ? 14.645 9.368 -15.781 1.00 89.62 89 GLU A O 1
ATOM 690 N N . GLN A 1 90 ? 15.208 7.486 -14.686 1.00 87.38 90 GLN A N 1
ATOM 691 C CA . GLN A 1 90 ? 16.416 8.001 -14.035 1.00 87.38 90 GLN A CA 1
ATOM 692 C C . GLN A 1 90 ? 17.434 8.563 -15.033 1.00 87.38 90 GLN A C 1
ATOM 694 O O . GLN A 1 90 ? 17.926 9.669 -14.797 1.00 87.38 90 GLN A O 1
ATOM 699 N N . CYS A 1 91 ? 17.671 7.873 -16.147 1.00 87.25 91 CYS A N 1
ATOM 700 C CA . CYS A 1 91 ? 18.670 8.255 -17.144 1.00 87.25 91 CYS A CA 1
ATOM 701 C C . CYS A 1 91 ? 18.173 9.280 -18.176 1.00 87.25 91 CYS A C 1
ATOM 703 O O . CYS A 1 91 ? 18.945 10.150 -18.569 1.00 87.25 91 CYS A O 1
ATOM 705 N N . HIS A 1 92 ? 16.910 9.200 -18.611 1.00 85.62 92 HIS A N 1
ATOM 706 C CA . HIS A 1 92 ? 16.451 9.895 -19.825 1.00 85.62 92 HIS A CA 1
ATOM 707 C C . HIS A 1 92 ? 15.319 10.905 -19.595 1.00 85.62 92 HIS A C 1
ATOM 709 O O . HIS A 1 92 ? 15.091 11.764 -20.446 1.00 85.62 92 HIS A O 1
ATOM 715 N N . CYS A 1 93 ? 14.598 10.851 -18.468 1.00 83.94 93 CYS A N 1
ATOM 716 C CA . CYS A 1 93 ? 13.447 11.730 -18.231 1.00 83.94 93 CYS A CA 1
ATOM 717 C C . CYS A 1 93 ? 13.744 12.827 -17.203 1.00 83.94 93 CYS A C 1
ATOM 719 O O . CYS A 1 93 ? 14.369 12.594 -16.167 1.00 83.94 93 CYS A O 1
ATOM 721 N N . SER A 1 94 ? 13.232 14.038 -17.445 1.00 81.50 94 SER A N 1
ATOM 722 C CA . SER A 1 94 ? 13.286 15.120 -16.449 1.00 81.50 94 SER A CA 1
ATOM 723 C C . SER A 1 94 ? 12.289 14.923 -15.300 1.00 81.50 94 SER A C 1
ATOM 725 O O . SER A 1 94 ? 12.545 15.353 -14.175 1.00 81.50 94 SER A O 1
ATOM 727 N N . ASP A 1 95 ? 11.156 14.269 -15.570 1.00 83.62 95 ASP A N 1
ATOM 728 C CA . ASP A 1 95 ? 10.160 13.885 -14.576 1.00 83.62 95 ASP A CA 1
ATOM 729 C C . ASP A 1 95 ? 10.318 12.408 -14.192 1.00 83.62 95 ASP A C 1
ATOM 731 O O . ASP A 1 95 ? 10.706 11.577 -15.010 1.00 83.62 95 ASP A O 1
ATOM 735 N N . LYS A 1 96 ? 10.043 12.092 -12.925 1.00 86.75 96 LYS A N 1
ATOM 736 C CA . LYS A 1 96 ? 10.237 10.759 -12.332 1.00 86.75 96 LYS A CA 1
ATOM 737 C C . LYS A 1 96 ? 8.912 10.199 -11.799 1.00 86.75 96 LYS A C 1
ATOM 739 O O . LYS A 1 96 ? 8.812 9.750 -10.659 1.00 86.75 96 LYS A O 1
ATOM 744 N N . ASN A 1 97 ? 7.846 10.383 -12.575 1.00 86.12 97 ASN A N 1
ATOM 745 C CA . ASN A 1 97 ? 6.476 10.134 -12.135 1.00 86.12 97 ASN A CA 1
ATOM 746 C C . ASN A 1 97 ? 6.213 8.654 -11.834 1.00 86.12 97 ASN A C 1
ATOM 748 O O . ASN A 1 97 ? 5.619 8.346 -10.800 1.00 86.12 97 ASN A O 1
ATOM 752 N N . PHE A 1 98 ? 6.707 7.746 -12.678 1.00 88.81 98 PHE A N 1
ATOM 753 C CA . PHE A 1 98 ? 6.599 6.310 -12.442 1.00 88.81 98 PHE A CA 1
ATOM 754 C C . PHE A 1 98 ? 7.421 5.886 -11.221 1.00 88.81 98 PHE A C 1
ATOM 756 O O . PHE A 1 98 ? 6.929 5.169 -10.356 1.00 88.81 98 PHE A O 1
ATOM 763 N N . LEU A 1 99 ? 8.642 6.402 -11.079 1.00 89.81 99 LEU A N 1
ATOM 764 C CA . LEU A 1 99 ? 9.477 6.183 -9.903 1.00 89.81 99 LEU A CA 1
ATOM 765 C C . LEU A 1 99 ? 8.781 6.648 -8.612 1.00 89.81 99 LEU A C 1
ATOM 767 O O . LEU A 1 99 ? 8.811 5.941 -7.606 1.00 89.81 99 LEU A O 1
ATOM 771 N N . HIS A 1 100 ? 8.144 7.823 -8.615 1.00 87.88 100 HIS A N 1
ATOM 772 C CA . HIS A 1 100 ? 7.390 8.312 -7.455 1.00 87.88 100 HIS A CA 1
ATOM 773 C C . HIS A 1 100 ? 6.189 7.418 -7.135 1.00 87.88 100 HIS A C 1
ATOM 775 O O . HIS A 1 100 ? 5.908 7.169 -5.965 1.00 87.88 100 HIS A O 1
ATOM 781 N N . TYR A 1 101 ? 5.507 6.912 -8.158 1.00 88.81 101 TYR A N 1
ATOM 782 C CA . TYR A 1 101 ? 4.412 5.966 -7.992 1.00 88.81 101 TYR A CA 1
ATOM 783 C C . TYR A 1 101 ? 4.872 4.648 -7.359 1.00 88.81 101 TYR A C 1
ATOM 785 O O . TYR A 1 101 ? 4.312 4.222 -6.350 1.00 88.81 101 TYR A O 1
ATOM 793 N N . ILE A 1 102 ? 5.949 4.050 -7.875 1.00 91.06 102 ILE A N 1
ATOM 794 C CA . ILE A 1 102 ? 6.531 2.833 -7.299 1.00 91.06 102 ILE A CA 1
ATOM 795 C C . ILE A 1 102 ? 7.004 3.074 -5.866 1.00 91.06 102 ILE A C 1
ATOM 797 O O . ILE A 1 102 ? 6.751 2.248 -4.989 1.00 91.06 102 ILE A O 1
ATOM 801 N N . ARG A 1 103 ? 7.615 4.234 -5.590 1.00 88.88 103 ARG A N 1
ATOM 802 C CA . ARG A 1 103 ? 7.984 4.623 -4.225 1.00 88.88 103 ARG A CA 1
ATOM 803 C C . ARG A 1 103 ? 6.768 4.607 -3.298 1.00 88.88 103 ARG A C 1
ATOM 805 O O . ARG A 1 103 ? 6.859 4.037 -2.217 1.00 88.88 103 ARG A O 1
ATOM 812 N N . LEU A 1 104 ? 5.642 5.190 -3.712 1.00 90.25 104 LEU A N 1
ATOM 813 C CA . LEU A 1 104 ? 4.416 5.191 -2.912 1.00 90.25 104 LEU A CA 1
ATOM 814 C C . LEU A 1 104 ? 3.910 3.766 -2.640 1.00 90.25 104 LEU A C 1
ATOM 816 O O . LEU A 1 104 ? 3.646 3.437 -1.486 1.00 90.25 104 LEU A O 1
ATOM 820 N N . LEU A 1 105 ? 3.821 2.913 -3.666 1.00 92.19 105 LEU A N 1
ATOM 821 C CA . LEU A 1 105 ? 3.398 1.518 -3.489 1.00 92.19 105 LEU A CA 1
ATOM 822 C C . LEU A 1 105 ? 4.326 0.759 -2.533 1.00 92.19 105 LEU A C 1
ATOM 824 O O . LEU A 1 105 ? 3.853 0.023 -1.672 1.00 92.19 105 LEU A O 1
ATOM 828 N N . SER A 1 106 ? 5.637 0.992 -2.620 1.00 90.94 106 SER A N 1
ATOM 829 C CA . SER A 1 106 ? 6.607 0.379 -1.707 1.00 90.94 106 SER A CA 1
ATOM 830 C C . SER A 1 106 ? 6.487 0.867 -0.260 1.00 90.94 106 SER A C 1
ATOM 832 O O . SER A 1 106 ? 6.833 0.134 0.660 1.00 90.94 106 SER A O 1
ATOM 834 N N . CYS A 1 107 ? 5.963 2.078 -0.025 1.00 90.81 107 CYS A N 1
ATOM 835 C CA . CYS A 1 107 ? 5.619 2.516 1.329 1.00 90.81 107 CYS A CA 1
ATOM 836 C C . CYS A 1 107 ? 4.426 1.730 1.885 1.00 90.81 107 CYS A C 1
ATOM 838 O O . CYS A 1 107 ? 4.410 1.415 3.070 1.00 90.81 107 CYS A O 1
ATOM 840 N N . PHE A 1 108 ? 3.451 1.391 1.037 1.00 94.25 108 PHE A N 1
ATOM 841 C CA . PHE A 1 108 ? 2.290 0.610 1.453 1.00 94.25 108 PHE A CA 1
ATOM 842 C C . PHE A 1 108 ? 2.632 -0.855 1.739 1.00 94.25 108 PHE A C 1
ATOM 844 O O . PHE A 1 108 ? 2.007 -1.432 2.620 1.00 94.25 108 PHE A O 1
ATOM 851 N N . ILE A 1 109 ? 3.598 -1.449 1.031 1.00 94.75 109 ILE A N 1
ATOM 852 C CA . ILE A 1 109 ? 3.885 -2.890 1.079 1.00 94.75 109 ILE A CA 1
ATOM 853 C C . ILE A 1 109 ? 5.221 -3.145 1.773 1.00 94.75 109 ILE A C 1
ATOM 855 O O . ILE A 1 109 ? 6.267 -3.175 1.124 1.00 94.75 109 ILE A O 1
ATOM 859 N N . ARG A 1 110 ? 5.202 -3.369 3.088 1.00 91.06 110 ARG A N 1
ATOM 860 C CA . ARG A 1 110 ? 6.420 -3.728 3.839 1.00 91.06 110 ARG A CA 1
ATOM 861 C C . ARG A 1 110 ? 6.395 -5.143 4.382 1.00 91.06 110 ARG A C 1
ATOM 863 O O . ARG A 1 110 ? 7.448 -5.699 4.687 1.00 91.06 110 ARG A O 1
ATOM 870 N N . SER A 1 111 ? 5.211 -5.737 4.434 1.00 94.00 111 SER A N 1
ATOM 871 C CA . SER A 1 111 ? 4.982 -7.100 4.880 1.00 94.00 111 SER A CA 1
ATOM 872 C C . SER A 1 111 ? 4.037 -7.860 3.935 1.00 94.00 111 SER A C 1
ATOM 874 O O . SER A 1 111 ? 3.300 -7.253 3.151 1.00 94.00 111 SER A O 1
ATOM 876 N N . PRO A 1 112 ? 3.988 -9.198 4.037 1.00 95.19 112 PRO A N 1
ATOM 877 C CA . PRO A 1 112 ? 2.986 -10.008 3.345 1.00 95.19 112 PRO A CA 1
ATOM 878 C C . PRO A 1 112 ? 1.551 -9.651 3.754 1.00 95.19 112 PRO A C 1
ATOM 880 O O . PRO A 1 112 ? 0.641 -9.763 2.941 1.00 95.19 112 PRO A O 1
ATOM 883 N N . ALA A 1 113 ? 1.338 -9.178 4.988 1.00 95.25 113 ALA A N 1
ATOM 884 C CA . ALA A 1 113 ? 0.022 -8.738 5.452 1.00 95.25 113 ALA A CA 1
ATOM 885 C C . ALA A 1 113 ? -0.469 -7.497 4.688 1.00 95.25 113 ALA A C 1
ATOM 887 O O . ALA A 1 113 ? -1.646 -7.412 4.336 1.00 95.25 113 ALA A O 1
ATOM 888 N N . ASP A 1 114 ? 0.437 -6.570 4.366 1.00 96.19 114 ASP A N 1
ATOM 889 C CA . ASP A 1 114 ? 0.112 -5.403 3.545 1.00 96.19 114 ASP A CA 1
ATOM 890 C C . ASP A 1 114 ? -0.255 -5.801 2.114 1.00 96.19 114 ASP A C 1
ATOM 892 O O . ASP A 1 114 ? -1.235 -5.306 1.553 1.00 96.19 114 ASP A O 1
ATOM 896 N N . ALA A 1 115 ? 0.517 -6.724 1.531 1.00 96.06 115 ALA A N 1
ATOM 897 C CA . ALA A 1 115 ? 0.241 -7.257 0.203 1.00 96.06 115 ALA A CA 1
ATOM 898 C C . ALA A 1 115 ? -1.113 -7.988 0.168 1.00 96.06 115 ALA A C 1
ATOM 900 O O . ALA A 1 115 ? -1.922 -7.721 -0.721 1.00 96.06 115 ALA A O 1
ATOM 901 N N . ASP A 1 116 ? -1.399 -8.842 1.158 1.00 96.62 116 ASP A N 1
ATOM 902 C CA . ASP A 1 116 ? -2.681 -9.550 1.290 1.00 96.62 116 ASP A CA 1
ATOM 903 C C . ASP A 1 116 ? -3.854 -8.564 1.342 1.00 96.62 116 ASP A C 1
ATOM 905 O O . ASP A 1 116 ? -4.871 -8.747 0.673 1.00 96.62 116 ASP A O 1
ATOM 909 N N . LEU A 1 117 ? -3.703 -7.468 2.089 1.00 97.06 117 LEU A N 1
ATOM 910 C CA . LEU A 1 117 ? -4.727 -6.435 2.205 1.00 97.06 117 LEU A CA 1
ATOM 911 C C . LEU A 1 117 ? -5.030 -5.762 0.859 1.00 97.06 117 LEU A C 1
ATOM 913 O O . LEU A 1 117 ? -6.197 -5.555 0.501 1.00 97.06 117 LEU A O 1
ATOM 917 N N . LEU A 1 118 ? -3.992 -5.426 0.094 1.00 96.62 118 LEU A N 1
ATOM 918 C CA . LEU A 1 118 ? -4.137 -4.802 -1.224 1.00 96.62 118 LEU A CA 1
ATOM 919 C C . LEU A 1 118 ? -4.716 -5.774 -2.264 1.00 96.62 118 LEU A C 1
ATOM 921 O O . LEU A 1 118 ? -5.514 -5.363 -3.107 1.00 96.62 118 LEU A O 1
ATOM 925 N N . ILE A 1 119 ? -4.409 -7.067 -2.153 1.00 95.81 119 ILE A N 1
ATOM 926 C CA . ILE A 1 119 ? -5.023 -8.118 -2.975 1.00 95.81 119 ILE A CA 1
ATOM 927 C C . ILE A 1 119 ? -6.513 -8.257 -2.639 1.00 95.81 119 ILE A C 1
ATOM 929 O O . ILE A 1 119 ? -7.368 -8.176 -3.520 1.00 95.81 119 ILE A O 1
ATOM 933 N N . ARG A 1 120 ? -6.863 -8.385 -1.353 1.00 95.69 120 ARG A N 1
ATOM 934 C CA . ARG A 1 120 ? -8.262 -8.523 -0.901 1.00 95.69 120 ARG A CA 1
ATOM 935 C C . ARG A 1 120 ? -9.131 -7.313 -1.224 1.00 95.69 120 ARG A C 1
ATOM 937 O O . ARG A 1 120 ? -10.337 -7.458 -1.400 1.00 95.69 120 ARG A O 1
ATOM 944 N N . SER A 1 121 ? -8.541 -6.121 -1.286 1.00 94.38 121 SER A N 1
ATOM 945 C CA . SER A 1 121 ? -9.244 -4.893 -1.687 1.00 94.38 121 SER A CA 1
ATOM 946 C C . SER A 1 121 ? -9.394 -4.736 -3.206 1.00 94.38 121 SER A C 1
ATOM 948 O O . SER A 1 121 ? -9.983 -3.750 -3.662 1.00 94.38 121 SER A O 1
ATOM 950 N N . GLY A 1 122 ? -8.901 -5.708 -3.983 1.00 92.94 122 GLY A N 1
ATOM 951 C CA . GLY A 1 122 ? -8.966 -5.731 -5.442 1.00 92.94 122 GLY A CA 1
ATOM 952 C C . GLY A 1 122 ? -8.005 -4.756 -6.115 1.00 92.94 122 GLY A C 1
ATOM 953 O O . GLY A 1 122 ? -8.107 -4.556 -7.319 1.00 92.94 122 GLY A O 1
ATOM 954 N N . ILE A 1 123 ? -7.098 -4.128 -5.360 1.00 94.81 123 ILE A N 1
ATOM 955 C CA . ILE A 1 123 ? -6.092 -3.222 -5.918 1.00 94.81 123 ILE A CA 1
ATOM 956 C C . ILE A 1 123 ? -5.020 -4.038 -6.637 1.00 94.81 123 ILE A C 1
ATOM 958 O O . ILE A 1 123 ? -4.600 -3.641 -7.717 1.00 94.81 123 ILE A O 1
ATOM 962 N N . PHE A 1 124 ? -4.609 -5.183 -6.084 1.00 94.69 124 PHE A N 1
ATOM 963 C CA . PHE A 1 124 ? -3.667 -6.092 -6.741 1.00 94.69 124 PHE A CA 1
ATOM 964 C C . PHE A 1 124 ? -4.338 -7.379 -7.202 1.00 94.69 124 PHE A C 1
ATOM 966 O O . PHE A 1 124 ? -4.977 -8.082 -6.421 1.00 94.69 124 PHE A O 1
ATOM 973 N N . VAL A 1 125 ? -4.116 -7.721 -8.465 1.00 94.50 125 VAL A N 1
ATOM 974 C CA . VAL A 1 125 ? -4.407 -9.041 -9.019 1.00 94.50 125 VAL A CA 1
ATOM 975 C C . VAL A 1 125 ? -3.105 -9.830 -9.001 1.00 94.50 125 VAL A C 1
ATOM 977 O O . VAL A 1 125 ? -2.186 -9.531 -9.761 1.00 94.50 125 VAL A O 1
ATOM 980 N N . ASN A 1 126 ? -3.005 -10.794 -8.086 1.00 94.69 126 ASN A N 1
ATOM 981 C CA . ASN A 1 126 ? -1.793 -11.583 -7.889 1.00 94.69 126 ASN A CA 1
ATOM 982 C C . ASN A 1 126 ? -1.773 -12.820 -8.800 1.00 94.69 126 ASN A C 1
ATOM 984 O O . ASN A 1 126 ? -2.462 -13.799 -8.515 1.00 94.69 126 ASN A O 1
ATOM 988 N N . ASN A 1 127 ? -0.928 -12.795 -9.830 1.00 93.94 127 ASN A N 1
ATOM 989 C CA . ASN A 1 127 ? -0.652 -13.932 -10.711 1.00 93.94 127 ASN A CA 1
ATOM 990 C C . ASN A 1 127 ? 0.679 -14.641 -10.386 1.00 93.94 127 ASN A C 1
ATOM 992 O O . ASN A 1 127 ? 1.032 -15.583 -11.085 1.00 93.94 127 ASN A O 1
ATOM 996 N N . LEU A 1 128 ? 1.396 -14.245 -9.323 1.00 89.81 128 LEU A N 1
ATOM 997 C CA . LEU A 1 128 ? 2.616 -14.925 -8.845 1.00 89.81 128 LEU A CA 1
ATOM 998 C C . LEU A 1 128 ? 2.314 -16.186 -8.016 1.00 89.81 128 LEU A C 1
ATOM 1000 O O . LEU A 1 128 ? 3.202 -16.971 -7.705 1.00 89.81 128 LEU A O 1
ATOM 1004 N N . GLY A 1 129 ? 1.059 -16.371 -7.600 1.00 83.44 129 GLY A N 1
ATOM 1005 C CA . GLY A 1 129 ? 0.600 -17.534 -6.836 1.00 83.44 129 GLY A CA 1
ATOM 1006 C C . GLY A 1 129 ? 0.756 -17.422 -5.314 1.00 83.44 129 GLY A C 1
ATOM 1007 O O . GLY A 1 129 ? -0.054 -18.001 -4.593 1.00 83.44 129 GLY A O 1
ATOM 1008 N N . ASN A 1 130 ? 1.715 -16.642 -4.800 1.00 91.00 130 ASN A N 1
ATOM 1009 C CA . ASN A 1 130 ? 1.894 -16.413 -3.359 1.00 91.00 130 ASN A CA 1
ATOM 1010 C C . ASN A 1 130 ? 1.920 -14.915 -3.013 1.00 91.00 130 ASN A C 1
ATOM 1012 O O . ASN A 1 130 ? 2.427 -14.087 -3.764 1.00 91.00 130 ASN A O 1
ATOM 1016 N N . VAL A 1 131 ? 1.358 -14.555 -1.859 1.00 92.69 131 VAL A N 1
ATOM 1017 C CA . VAL A 1 131 ? 1.346 -13.179 -1.335 1.00 92.69 131 VAL A CA 1
ATOM 1018 C C . VAL A 1 131 ? 2.741 -12.738 -0.883 1.00 92.69 131 VAL A C 1
ATOM 1020 O O . VAL A 1 131 ? 3.112 -11.575 -1.048 1.00 92.69 131 VAL A O 1
ATOM 1023 N N . GLU A 1 132 ? 3.536 -13.667 -0.349 1.00 94.69 132 GLU A N 1
ATOM 1024 C CA . GLU A 1 132 ? 4.918 -13.403 0.067 1.00 94.69 132 GLU A CA 1
ATOM 1025 C C . GLU A 1 132 ? 5.744 -12.835 -1.096 1.00 94.69 132 GLU A C 1
ATOM 1027 O O . GLU A 1 132 ? 6.479 -11.858 -0.934 1.00 94.69 132 GLU A O 1
ATOM 1032 N N . ASP A 1 133 ? 5.565 -13.412 -2.284 1.00 93.69 133 ASP A N 1
ATOM 1033 C CA . ASP A 1 133 ? 6.323 -13.059 -3.481 1.00 93.69 133 ASP A CA 1
ATOM 1034 C C . ASP A 1 133 ? 5.964 -11.660 -3.989 1.00 93.69 133 ASP A C 1
ATOM 1036 O O . ASP A 1 133 ? 6.848 -10.934 -4.435 1.00 93.69 133 ASP A O 1
ATOM 1040 N N . VAL A 1 134 ? 4.719 -11.209 -3.793 1.00 93.69 134 VAL A N 1
ATOM 1041 C CA . VAL A 1 134 ? 4.323 -9.817 -4.064 1.00 93.69 134 VAL A CA 1
ATOM 1042 C C . VAL A 1 134 ? 5.109 -8.845 -3.181 1.00 93.69 134 VAL A C 1
ATOM 1044 O O . VAL A 1 134 ? 5.657 -7.857 -3.671 1.00 93.69 134 VAL A 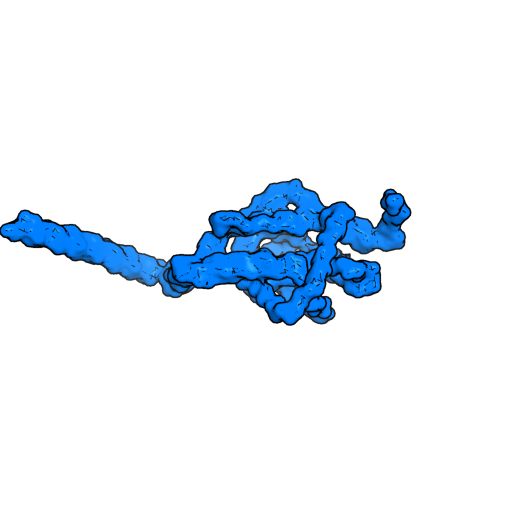O 1
ATOM 1047 N N . SER A 1 135 ? 5.206 -9.121 -1.877 1.00 93.25 135 SER A N 1
ATOM 1048 C CA . SER A 1 135 ? 5.942 -8.245 -0.956 1.00 93.25 135 SER A CA 1
ATOM 1049 C C . SER A 1 135 ? 7.447 -8.219 -1.262 1.00 93.25 135 SER A C 1
ATOM 1051 O O . SER A 1 135 ? 8.076 -7.157 -1.258 1.00 93.25 135 SER A O 1
ATOM 1053 N N . LYS A 1 136 ? 8.024 -9.374 -1.622 1.00 93.44 136 LYS A N 1
ATOM 1054 C CA . LYS A 1 136 ? 9.423 -9.492 -2.053 1.00 93.44 136 LYS A CA 1
ATOM 1055 C C . LYS A 1 136 ? 9.683 -8.755 -3.359 1.00 93.44 136 LYS A C 1
ATOM 1057 O O . LYS A 1 136 ? 10.700 -8.073 -3.449 1.00 93.44 136 LYS A O 1
ATOM 1062 N N . LEU A 1 137 ? 8.770 -8.838 -4.326 1.00 93.62 137 LEU A N 1
ATOM 1063 C CA . LEU A 1 137 ? 8.867 -8.141 -5.605 1.00 93.62 137 LEU A CA 1
ATOM 1064 C C . LEU A 1 137 ? 8.988 -6.628 -5.395 1.00 93.62 137 LEU A C 1
ATOM 1066 O O . LEU A 1 137 ? 9.925 -6.020 -5.903 1.00 93.62 137 LEU A O 1
ATOM 1070 N N . PHE A 1 138 ? 8.123 -6.008 -4.586 1.00 90.69 138 PHE A N 1
ATOM 1071 C CA . PHE A 1 138 ? 8.203 -4.558 -4.349 1.00 90.69 138 PHE A CA 1
ATOM 1072 C C . PHE A 1 138 ? 9.445 -4.141 -3.553 1.00 90.69 138 PHE A C 1
ATOM 1074 O O . PHE A 1 138 ? 10.069 -3.126 -3.874 1.00 90.69 138 PHE A O 1
ATOM 1081 N N . ASN A 1 139 ? 9.859 -4.947 -2.572 1.00 87.69 139 ASN A N 1
ATOM 1082 C CA . ASN A 1 139 ? 11.127 -4.740 -1.869 1.00 87.69 139 ASN A CA 1
ATOM 1083 C C . ASN A 1 139 ? 12.328 -4.841 -2.822 1.00 87.69 139 ASN A C 1
ATOM 1085 O O . ASN A 1 139 ? 13.273 -4.057 -2.724 1.00 87.69 139 ASN A O 1
ATOM 1089 N N . SER A 1 140 ? 12.278 -5.786 -3.764 1.00 90.69 140 SER A N 1
ATOM 1090 C CA . SER A 1 140 ? 13.292 -5.976 -4.794 1.00 90.69 140 SER A CA 1
ATOM 1091 C C . SER A 1 140 ? 13.332 -4.766 -5.724 1.00 90.69 140 SER A C 1
ATOM 1093 O O . SER A 1 140 ? 14.386 -4.139 -5.832 1.00 90.69 140 SER A O 1
ATOM 1095 N N . ILE A 1 141 ? 12.206 -4.373 -6.334 1.00 90.69 141 ILE A N 1
ATOM 1096 C CA . ILE A 1 141 ? 12.119 -3.257 -7.295 1.00 90.69 141 ILE A CA 1
ATOM 1097 C C . ILE A 1 141 ? 12.747 -1.976 -6.740 1.00 90.69 141 ILE A C 1
ATOM 1099 O O . ILE A 1 141 ? 13.453 -1.286 -7.471 1.00 90.69 141 ILE A O 1
ATOM 1103 N N . CYS A 1 142 ? 12.523 -1.670 -5.461 1.00 81.94 142 CYS A N 1
ATOM 1104 C CA . CYS A 1 142 ? 13.058 -0.468 -4.819 1.00 81.94 142 CYS A CA 1
ATOM 1105 C C . CYS A 1 142 ? 14.529 -0.577 -4.381 1.00 81.94 142 CYS A C 1
ATOM 1107 O O . CYS A 1 142 ? 15.123 0.426 -3.976 1.00 81.94 142 CYS A O 1
ATOM 1109 N N . LYS A 1 143 ? 15.142 -1.762 -4.453 1.00 84.06 143 LYS A N 1
ATOM 1110 C CA . LYS A 1 143 ? 16.561 -1.955 -4.144 1.00 84.06 143 LYS A CA 1
ATOM 1111 C C . LYS A 1 143 ? 17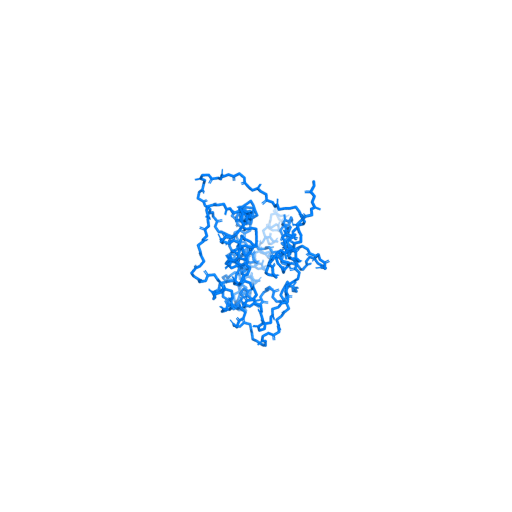.424 -1.199 -5.157 1.00 84.06 143 LYS A C 1
ATOM 1113 O O . LYS A 1 143 ? 17.190 -1.294 -6.357 1.00 84.06 143 LYS A O 1
ATOM 1118 N N . GLU A 1 144 ? 18.422 -0.472 -4.651 1.00 78.62 144 GLU A N 1
ATOM 1119 C CA . GLU A 1 144 ? 19.372 0.340 -5.441 1.00 78.62 144 GLU A CA 1
ATOM 1120 C C . GLU A 1 144 ? 18.729 1.501 -6.222 1.00 78.62 144 GLU A C 1
ATOM 1122 O O . GLU A 1 144 ? 19.376 2.161 -7.035 1.00 78.62 144 GLU A O 1
ATOM 1127 N N . VAL A 1 145 ? 17.472 1.830 -5.920 1.00 81.12 145 VAL A N 1
ATOM 1128 C CA . VAL A 1 145 ? 16.780 2.961 -6.530 1.00 81.12 145 VAL A CA 1
ATOM 1129 C C . VAL A 1 145 ? 17.110 4.253 -5.784 1.00 81.12 145 VAL A C 1
ATOM 1131 O O . VAL A 1 145 ? 16.806 4.422 -4.603 1.00 81.12 145 VAL A O 1
ATOM 1134 N N . ILE A 1 146 ? 17.707 5.212 -6.493 1.00 75.44 146 ILE A N 1
ATOM 1135 C CA . ILE A 1 146 ? 17.951 6.558 -5.971 1.00 75.44 146 ILE A CA 1
ATOM 1136 C C . ILE A 1 146 ? 16.643 7.352 -6.001 1.00 75.44 146 ILE A C 1
ATOM 1138 O O . ILE A 1 146 ? 16.182 7.792 -7.059 1.00 75.44 146 ILE A O 1
ATOM 1142 N N . PHE A 1 147 ? 16.056 7.565 -4.825 1.00 74.81 147 PHE A N 1
ATOM 1143 C CA . PHE A 1 147 ? 14.895 8.433 -4.671 1.00 74.81 147 PHE A CA 1
ATOM 1144 C C . PHE A 1 147 ? 15.327 9.895 -4.532 1.00 74.81 147 PHE A C 1
ATOM 1146 O O . PHE A 1 147 ? 16.050 10.269 -3.608 1.00 74.81 147 PHE A O 1
ATOM 1153 N N . GLY A 1 148 ? 14.857 10.738 -5.451 1.00 67.88 148 GLY A N 1
ATOM 1154 C CA . GLY A 1 148 ? 15.048 12.183 -5.369 1.00 67.88 148 GLY A CA 1
ATOM 1155 C C . GLY A 1 148 ? 14.258 12.826 -4.222 1.00 67.88 148 GLY A C 1
ATOM 1156 O O . GLY A 1 148 ? 13.389 12.211 -3.599 1.00 67.88 148 GLY A O 1
ATOM 1157 N N . ARG A 1 149 ? 14.541 14.111 -3.965 1.00 63.44 149 ARG A N 1
ATOM 1158 C CA . ARG A 1 149 ? 13.783 14.932 -2.998 1.00 63.44 149 ARG A CA 1
ATOM 1159 C C . ARG A 1 149 ? 12.389 15.315 -3.498 1.00 63.44 149 ARG A C 1
ATOM 1161 O O . ARG A 1 149 ? 11.517 15.610 -2.695 1.00 63.44 149 ARG A O 1
ATOM 1168 N N . ARG A 1 150 ? 12.176 15.305 -4.817 1.00 65.12 150 ARG A N 1
ATOM 1169 C CA . ARG A 1 150 ? 10.858 15.526 -5.420 1.00 65.12 150 ARG A CA 1
ATOM 1170 C C . ARG A 1 150 ? 10.023 14.266 -5.206 1.00 65.12 150 ARG A C 1
ATOM 1172 O O . ARG A 1 150 ? 10.511 13.171 -5.451 1.00 65.12 150 ARG A O 1
ATOM 1179 N N . PHE A 1 151 ? 8.787 14.413 -4.742 1.00 68.44 151 PHE A N 1
ATOM 1180 C CA . PHE A 1 151 ? 7.874 13.289 -4.564 1.00 68.44 151 PHE A CA 1
ATOM 1181 C C . PHE A 1 151 ? 6.449 13.747 -4.868 1.00 68.44 151 PHE A C 1
ATOM 1183 O O . PHE A 1 151 ? 5.835 14.462 -4.083 1.00 68.44 151 PHE A O 1
ATOM 1190 N N . TYR A 1 152 ? 5.928 13.364 -6.037 1.00 70.75 152 TYR A N 1
ATOM 1191 C CA . TYR A 1 152 ? 4.572 13.741 -6.466 1.00 70.75 152 TYR A CA 1
ATOM 1192 C C . TYR A 1 152 ? 3.516 13.334 -5.435 1.00 70.75 152 TYR A C 1
ATOM 1194 O O . TYR A 1 152 ? 2.621 14.111 -5.107 1.00 70.75 152 TYR A O 1
ATOM 1202 N N . CYS A 1 153 ? 3.674 12.147 -4.857 1.00 75.00 153 CYS A N 1
ATOM 1203 C CA . CYS A 1 153 ? 2.743 11.621 -3.875 1.00 75.00 153 CYS A CA 1
ATOM 1204 C C . CYS A 1 153 ? 2.937 12.223 -2.471 1.00 75.00 153 CYS A C 1
ATOM 1206 O O . CYS A 1 153 ? 2.292 11.758 -1.540 1.00 75.00 153 CYS A O 1
ATOM 1208 N N . GLN A 1 154 ? 3.767 13.263 -2.295 1.00 82.19 154 GLN A N 1
ATOM 1209 C CA . GLN A 1 154 ? 4.003 13.893 -0.991 1.00 82.19 154 GLN A CA 1
ATOM 1210 C C . GLN A 1 154 ? 2.701 14.387 -0.357 1.00 82.19 154 GLN A C 1
ATOM 1212 O O . GLN A 1 154 ? 2.415 14.032 0.780 1.00 82.19 154 GLN A O 1
ATOM 1217 N N . ARG A 1 155 ? 1.868 15.130 -1.098 1.00 83.94 155 ARG A N 1
ATOM 1218 C CA . ARG A 1 155 ? 0.595 15.639 -0.551 1.00 83.94 155 ARG A CA 1
ATOM 1219 C C . ARG A 1 155 ? -0.363 14.513 -0.166 1.00 83.94 155 ARG A C 1
ATOM 1221 O O . ARG A 1 155 ? -1.115 14.643 0.797 1.00 83.94 155 ARG A O 1
ATOM 1228 N N . LEU A 1 156 ? -0.339 13.413 -0.918 1.00 88.44 156 LEU A N 1
ATOM 1229 C CA . LEU A 1 156 ? -1.122 12.224 -0.602 1.00 88.44 156 LEU A CA 1
ATOM 1230 C C . LEU A 1 156 ? -0.613 11.572 0.691 1.00 88.44 156 LEU A C 1
ATOM 1232 O O . LEU A 1 156 ? -1.417 11.312 1.580 1.00 88.44 156 LEU A O 1
ATOM 1236 N N . SER A 1 157 ? 0.701 11.371 0.827 1.00 89.12 157 SER A N 1
ATOM 1237 C CA . SER A 1 157 ? 1.315 10.844 2.052 1.00 89.12 157 SER A CA 1
ATOM 1238 C C . SER A 1 157 ? 1.011 11.712 3.268 1.00 89.12 157 SER A C 1
ATOM 1240 O O . SER A 1 157 ? 0.575 11.185 4.286 1.00 89.12 157 SER A O 1
ATOM 1242 N N . GLU A 1 158 ? 1.150 13.034 3.143 1.00 89.12 158 GLU A N 1
ATOM 1243 C CA . GLU A 1 158 ? 0.811 13.999 4.197 1.00 89.12 158 GLU A CA 1
ATOM 1244 C C . GLU A 1 158 ? -0.669 13.892 4.593 1.00 89.12 158 GLU A C 1
ATOM 1246 O O . GLU A 1 158 ? -0.999 13.868 5.778 1.00 89.12 158 GLU A O 1
ATOM 1251 N N . SER A 1 159 ? -1.572 13.756 3.616 1.00 91.19 159 SER A N 1
ATOM 1252 C CA . SER A 1 159 ? -3.012 13.599 3.872 1.00 91.19 159 SER A CA 1
ATOM 1253 C C . SER A 1 159 ? -3.334 12.283 4.587 1.00 91.19 159 SER A C 1
ATOM 1255 O O . SER A 1 159 ? -4.138 12.265 5.521 1.00 91.19 159 SER A O 1
ATOM 1257 N N . LEU A 1 160 ? -2.693 11.182 4.184 1.00 93.50 160 LEU A N 1
ATOM 1258 C CA . LEU A 1 160 ? -2.839 9.877 4.833 1.00 93.50 160 LEU A CA 1
ATOM 1259 C C . LEU A 1 160 ? -2.301 9.907 6.268 1.00 93.50 160 LEU A C 1
ATOM 1261 O O . LEU A 1 160 ? -2.946 9.415 7.192 1.00 93.50 160 LEU A O 1
ATOM 1265 N N . GLN A 1 161 ? -1.150 10.539 6.477 1.00 92.81 161 GLN A N 1
ATOM 1266 C CA . GLN A 1 161 ? -0.541 10.668 7.792 1.00 92.81 161 GLN A CA 1
ATOM 1267 C C . GLN A 1 161 ? -1.365 11.568 8.717 1.00 92.81 161 GLN A C 1
ATOM 1269 O O . GLN A 1 161 ? -1.597 11.209 9.871 1.00 92.81 161 GLN A O 1
ATOM 1274 N N . ALA A 1 162 ? -1.885 12.692 8.217 1.00 93.00 162 ALA A N 1
ATOM 1275 C CA . ALA A 1 162 ? -2.806 13.551 8.957 1.00 93.00 162 ALA A CA 1
ATOM 1276 C C . ALA A 1 162 ? -4.090 12.802 9.355 1.00 93.00 162 ALA A C 1
ATOM 1278 O O . ALA A 1 162 ? -4.558 12.918 10.493 1.00 93.00 162 ALA A O 1
ATOM 1279 N N . TYR A 1 163 ? -4.626 11.972 8.454 1.00 94.44 163 TYR A N 1
ATOM 1280 C CA . TYR A 1 163 ? -5.769 11.117 8.758 1.00 94.44 163 TYR A CA 1
ATOM 1281 C C . TYR A 1 163 ? -5.449 10.131 9.888 1.00 94.44 163 TYR A C 1
ATOM 1283 O O . TYR A 1 163 ? -6.210 10.053 10.852 1.00 94.44 163 TYR A O 1
ATOM 1291 N N . CYS A 1 164 ? -4.312 9.433 9.829 1.00 92.44 164 CYS A N 1
ATOM 1292 C CA . CYS A 1 164 ? -3.882 8.513 10.887 1.00 92.44 164 CYS A CA 1
ATOM 1293 C C . CYS A 1 164 ? -3.621 9.211 12.228 1.00 92.44 164 CYS A C 1
ATOM 1295 O O . CYS A 1 164 ? -3.941 8.665 13.283 1.00 92.44 164 CYS A O 1
ATOM 1297 N N . ASN A 1 165 ? -3.080 10.429 12.191 1.00 92.88 165 ASN A N 1
ATOM 1298 C CA . ASN A 1 165 ? -2.750 11.215 13.380 1.00 92.88 165 ASN A CA 1
ATOM 1299 C C . ASN A 1 165 ? -3.966 11.890 14.028 1.00 92.88 165 ASN A C 1
ATOM 1301 O O . ASN A 1 165 ? -3.859 12.398 15.146 1.00 92.88 165 ASN A O 1
ATOM 1305 N N . THR A 1 166 ? -5.128 11.877 13.370 1.00 94.75 166 THR A N 1
ATOM 1306 C CA . THR A 1 166 ? -6.377 12.355 13.972 1.00 94.75 166 THR A CA 1
ATOM 1307 C C . THR A 1 166 ? -6.687 11.518 15.223 1.00 94.75 166 THR A C 1
ATOM 1309 O O . THR A 1 166 ? -6.700 10.288 15.121 1.00 94.75 166 THR A O 1
ATOM 1312 N N . PRO A 1 167 ? -6.974 12.126 16.396 1.00 93.69 167 PRO A N 1
ATOM 1313 C CA . PRO A 1 167 ? -7.077 11.399 17.665 1.00 93.69 167 PRO A CA 1
ATOM 1314 C C . PRO A 1 167 ? -8.008 10.186 17.603 1.00 93.69 167 PRO A C 1
ATOM 1316 O O . PRO A 1 167 ? -7.628 9.093 18.012 1.00 93.69 167 PRO A O 1
ATOM 1319 N N . TRP A 1 168 ? -9.198 10.357 17.023 1.00 92.69 168 TRP A N 1
ATOM 1320 C CA . TRP A 1 168 ? -10.173 9.280 16.852 1.00 92.69 168 TRP A CA 1
ATOM 1321 C C . TRP A 1 168 ? -9.626 8.097 16.037 1.00 92.69 168 TRP A C 1
ATOM 1323 O O . TRP A 1 168 ? -9.767 6.943 16.441 1.00 92.69 168 TRP A O 1
ATOM 1333 N N . ASN A 1 169 ? -8.950 8.374 14.921 1.00 94.25 169 ASN A N 1
ATOM 1334 C CA . ASN A 1 169 ? -8.384 7.349 14.042 1.00 94.25 169 ASN A CA 1
ATOM 1335 C C . ASN A 1 169 ? -7.183 6.652 14.689 1.00 94.25 169 ASN A C 1
ATOM 1337 O O . ASN A 1 169 ? -7.030 5.438 14.561 1.00 94.25 169 ASN A O 1
ATOM 1341 N N . ARG A 1 170 ? -6.382 7.387 15.466 1.00 93.12 170 ARG A N 1
ATOM 1342 C CA . ARG A 1 170 ? -5.290 6.817 16.259 1.00 93.12 170 ARG A CA 1
ATOM 1343 C C . ARG A 1 170 ? -5.810 5.853 17.326 1.00 93.12 170 ARG A C 1
ATOM 1345 O O . ARG A 1 170 ? -5.304 4.740 17.433 1.00 93.12 170 ARG A O 1
ATOM 1352 N N . TRP A 1 171 ? -6.842 6.240 18.080 1.00 91.62 171 TRP A N 1
ATOM 1353 C CA . TRP A 1 171 ? -7.491 5.348 19.050 1.00 91.62 171 TRP A CA 1
ATOM 1354 C C . TRP A 1 171 ? -8.094 4.119 18.372 1.00 91.62 171 TRP A C 1
ATOM 1356 O O . TRP A 1 171 ? -7.936 3.003 18.863 1.00 91.62 171 TRP A O 1
ATOM 1366 N N . LYS A 1 172 ? -8.719 4.299 17.206 1.00 91.00 172 LYS A N 1
ATOM 1367 C CA . LYS A 1 172 ? -9.231 3.195 16.391 1.00 91.00 172 LYS A CA 1
ATOM 1368 C C . LYS A 1 172 ? -8.122 2.225 15.963 1.00 91.00 172 LYS A C 1
ATOM 1370 O O . LYS A 1 172 ? -8.330 1.015 16.048 1.00 91.00 172 LYS A O 1
ATOM 1375 N N . ALA A 1 173 ? -6.953 2.737 15.573 1.00 91.81 173 ALA A N 1
ATOM 1376 C CA . ALA A 1 173 ? -5.791 1.919 15.230 1.00 91.81 173 ALA A CA 1
ATOM 1377 C C . ALA A 1 173 ? -5.302 1.086 16.418 1.00 91.81 173 ALA A C 1
ATOM 1379 O O . ALA A 1 173 ? -5.107 -0.119 16.271 1.00 91.81 173 ALA A O 1
ATOM 1380 N N . VAL A 1 174 ? -5.169 1.709 17.593 1.00 90.44 174 VAL A N 1
ATOM 1381 C CA . VAL A 1 174 ? -4.767 1.028 18.835 1.00 90.44 174 VAL A CA 1
ATOM 1382 C C . VAL A 1 174 ? -5.771 -0.064 19.202 1.00 90.44 174 VAL A C 1
ATOM 1384 O O . VAL A 1 174 ? -5.384 -1.211 19.402 1.00 90.44 174 VAL A O 1
ATOM 1387 N N . LEU A 1 175 ? -7.069 0.256 19.205 1.00 87.62 175 LEU A N 1
ATOM 1388 C CA . LEU A 1 175 ? -8.126 -0.709 19.515 1.00 87.62 175 LEU A CA 1
ATOM 1389 C C . LEU A 1 17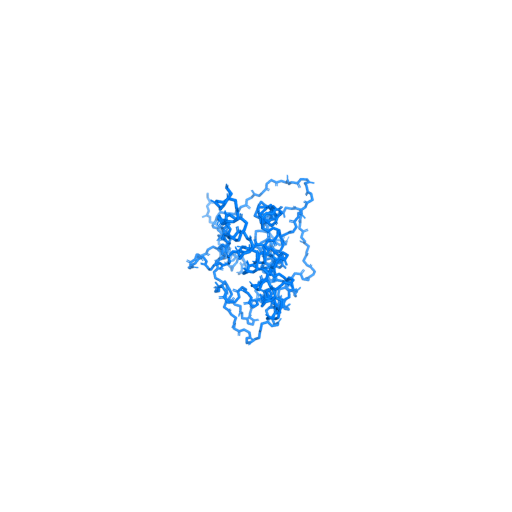5 ? -8.092 -1.916 18.572 1.00 87.62 175 LEU A C 1
ATOM 1391 O O . LEU A 1 175 ? -8.164 -3.062 19.013 1.00 87.62 175 LEU A O 1
ATOM 1395 N N . ARG A 1 176 ? -7.954 -1.678 17.265 1.00 88.56 176 ARG A N 1
ATOM 1396 C CA . ARG A 1 176 ? -7.937 -2.761 16.281 1.00 88.56 176 ARG A CA 1
ATOM 1397 C C . ARG A 1 176 ? -6.693 -3.632 16.391 1.00 88.56 176 ARG A C 1
ATOM 1399 O O . ARG A 1 176 ? -6.824 -4.853 16.357 1.00 88.56 176 ARG A O 1
ATOM 1406 N N . ARG A 1 177 ? -5.522 -3.020 16.557 1.00 86.31 177 ARG A N 1
ATOM 1407 C CA . ARG A 1 177 ? -4.251 -3.738 16.666 1.00 86.31 177 ARG A CA 1
ATOM 1408 C C . ARG A 1 177 ? -4.178 -4.574 17.945 1.00 86.31 177 ARG A C 1
ATOM 1410 O O . ARG A 1 177 ? -3.828 -5.747 17.876 1.00 86.31 177 ARG A O 1
ATOM 1417 N N . ASP A 1 178 ? -4.539 -3.988 19.084 1.00 85.25 178 ASP A N 1
ATOM 1418 C CA . ASP A 1 178 ? -4.271 -4.593 20.392 1.00 85.25 178 ASP A CA 1
ATOM 1419 C C . ASP A 1 178 ? -5.424 -5.502 20.866 1.00 85.25 178 ASP A C 1
ATOM 1421 O O . ASP A 1 178 ? -5.192 -6.459 21.606 1.00 85.25 178 ASP A O 1
ATOM 1425 N N . TYR A 1 179 ? -6.665 -5.259 20.413 1.00 80.88 179 TYR A N 1
ATOM 1426 C CA . TYR A 1 179 ? -7.843 -6.003 20.885 1.00 80.88 179 TYR A CA 1
ATOM 1427 C C . TYR A 1 179 ? -8.506 -6.876 19.819 1.00 80.88 179 TYR A C 1
ATOM 1429 O O . TYR A 1 179 ? -8.909 -7.992 20.133 1.00 80.88 179 TYR A O 1
ATOM 1437 N N . PHE A 1 180 ? -8.627 -6.427 18.566 1.00 79.81 180 PHE A N 1
ATOM 1438 C CA . PHE A 1 180 ? -9.392 -7.182 17.557 1.00 79.81 180 PHE A CA 1
ATOM 1439 C C . PHE A 1 180 ? -8.634 -8.345 16.903 1.00 79.81 180 PHE A C 1
ATOM 1441 O O . PHE A 1 180 ? -9.257 -9.144 16.209 1.00 79.81 180 PHE A O 1
ATOM 1448 N N . HIS A 1 181 ? -7.335 -8.508 17.167 1.00 77.00 181 HIS A N 1
ATOM 1449 C CA . HIS A 1 181 ? -6.586 -9.692 16.730 1.00 77.00 181 HIS A CA 1
ATOM 1450 C C . HIS A 1 181 ? -6.795 -10.926 17.620 1.00 77.00 181 HIS A C 1
ATOM 1452 O O . HIS A 1 181 ? -6.571 -12.044 17.159 1.00 77.00 181 HIS A O 1
ATOM 1458 N N . ASN A 1 182 ? -7.226 -10.753 18.877 1.00 82.50 182 ASN A N 1
ATOM 1459 C CA . ASN A 1 182 ? -7.416 -11.854 19.820 1.00 82.50 182 ASN A CA 1
ATOM 1460 C C . ASN A 1 182 ? -8.904 -11.997 20.186 1.00 82.50 182 ASN A C 1
ATOM 1462 O O . ASN A 1 182 ? -9.455 -11.089 20.812 1.00 82.50 182 ASN A O 1
ATOM 1466 N N . PRO A 1 183 ? -9.561 -13.132 19.877 1.00 85.06 183 PRO A N 1
ATOM 1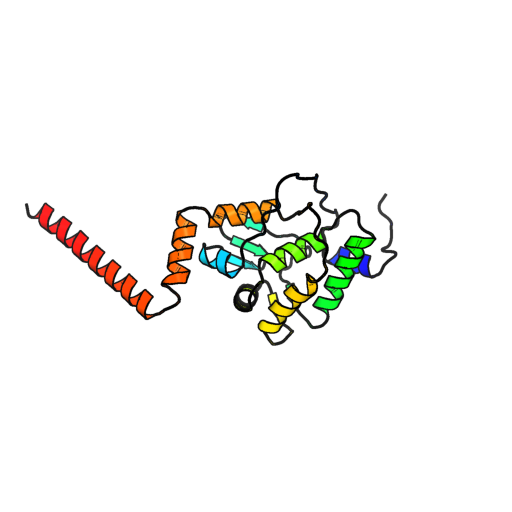467 C CA . PRO A 1 183 ? -10.982 -13.327 20.171 1.00 85.06 183 PRO A CA 1
ATOM 1468 C C . PRO A 1 183 ? -11.323 -13.153 21.660 1.00 85.06 183 PRO A C 1
ATOM 1470 O O . PRO A 1 183 ? -12.390 -12.634 21.988 1.00 85.06 183 PRO A O 1
ATOM 1473 N N . TRP A 1 184 ? -10.405 -13.497 22.570 1.00 87.44 184 TRP A N 1
ATOM 1474 C CA . TRP A 1 184 ? -10.587 -13.293 24.011 1.00 87.44 184 TRP A CA 1
ATOM 1475 C C . TRP A 1 184 ? -10.557 -11.818 24.413 1.00 87.44 184 TRP A C 1
ATOM 1477 O O . TRP A 1 184 ? -11.328 -11.393 25.278 1.00 87.44 184 TRP A O 1
ATOM 1487 N N . SER A 1 185 ? -9.712 -11.022 23.757 1.00 86.62 185 SER A N 1
ATOM 1488 C CA . SER A 1 185 ? -9.680 -9.572 23.951 1.00 86.62 185 SER A CA 1
ATOM 1489 C C . SER A 1 185 ? -10.979 -8.939 23.456 1.00 86.62 185 SER A C 1
ATOM 1491 O O . SER A 1 185 ? -11.534 -8.081 24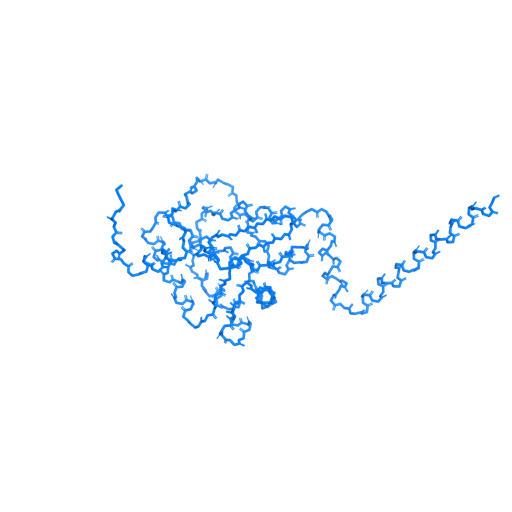.140 1.00 86.62 185 SER A O 1
ATOM 1493 N N . VAL A 1 186 ? -11.528 -9.413 22.330 1.00 86.38 186 VAL A N 1
ATOM 1494 C CA . VAL A 1 186 ? -12.843 -8.968 21.838 1.00 86.38 186 VAL A CA 1
ATOM 1495 C C . VAL A 1 186 ? -13.948 -9.294 22.840 1.00 86.38 186 VAL A C 1
ATOM 1497 O O . VAL A 1 186 ? -14.722 -8.409 23.200 1.00 86.38 186 VAL A O 1
ATOM 1500 N N . ALA A 1 187 ? -13.998 -10.533 23.337 1.00 89.25 187 ALA A N 1
ATOM 1501 C CA . ALA A 1 187 ? -14.984 -10.948 24.334 1.00 89.25 187 ALA A CA 1
ATOM 1502 C C . ALA A 1 187 ? -14.901 -10.095 25.612 1.00 89.25 187 ALA A C 1
ATOM 1504 O O . ALA A 1 187 ? -15.926 -9.656 26.132 1.00 89.25 187 ALA A O 1
ATOM 1505 N N . SER A 1 188 ? -13.682 -9.795 26.069 1.00 89.81 188 SER A N 1
ATOM 1506 C CA . SER A 1 188 ? -13.439 -8.935 27.233 1.00 89.81 188 SER A CA 1
ATOM 1507 C C . SER A 1 188 ? -13.966 -7.513 27.026 1.00 89.81 188 SER A C 1
ATOM 1509 O O . SER A 1 188 ? -14.630 -6.967 27.906 1.00 89.81 188 SER A O 1
ATOM 1511 N N . VAL A 1 189 ? -13.727 -6.923 25.850 1.00 88.94 189 VAL A N 1
ATOM 1512 C CA . VAL A 1 189 ? -14.232 -5.583 25.507 1.00 88.94 189 VAL A CA 1
ATOM 1513 C C . VAL A 1 189 ? -15.763 -5.564 25.464 1.00 88.94 189 VAL A C 1
ATOM 1515 O O . VAL A 1 189 ? -16.377 -4.644 26.002 1.00 88.94 189 VAL A O 1
ATOM 1518 N N . VAL A 1 190 ? -16.391 -6.591 24.882 1.00 90.44 190 VAL A N 1
ATOM 1519 C CA . VAL A 1 190 ? -17.859 -6.713 24.833 1.00 90.44 190 VAL A CA 1
ATOM 1520 C C . VAL A 1 190 ? -18.450 -6.851 26.237 1.00 90.44 190 VAL A C 1
ATOM 1522 O O . VAL A 1 190 ? -19.411 -6.157 26.563 1.00 90.44 190 VAL A O 1
ATOM 1525 N 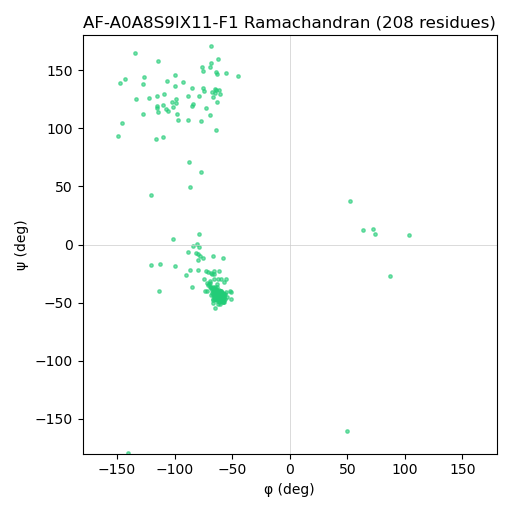N . ALA A 1 191 ? -17.862 -7.692 27.090 1.00 94.75 191 ALA A N 1
ATOM 1526 C CA . ALA A 1 191 ? -18.305 -7.850 28.472 1.00 94.75 191 ALA A CA 1
ATOM 1527 C C . ALA A 1 191 ? -18.195 -6.532 29.261 1.00 94.75 191 ALA A C 1
ATOM 1529 O O . ALA A 1 191 ? -19.145 -6.144 29.941 1.00 94.75 191 ALA A O 1
ATOM 1530 N N . ALA A 1 192 ? -17.079 -5.809 29.122 1.00 94.50 192 ALA A N 1
ATOM 1531 C CA . ALA A 1 192 ? -16.885 -4.509 29.764 1.00 94.50 192 ALA A CA 1
ATOM 1532 C C . ALA A 1 192 ? -17.917 -3.464 29.299 1.00 94.50 192 ALA A C 1
ATOM 1534 O O . ALA A 1 192 ? -18.464 -2.737 30.127 1.00 94.50 192 ALA A O 1
ATOM 1535 N N . LEU A 1 193 ? -18.232 -3.420 27.999 1.00 93.62 193 LEU A N 1
ATOM 1536 C CA . LEU A 1 193 ? -19.275 -2.550 27.438 1.00 93.62 193 LEU A CA 1
ATOM 1537 C C . LEU A 1 193 ? -20.665 -2.878 27.997 1.00 93.62 193 LEU A C 1
ATOM 1539 O O . LEU A 1 193 ? -21.388 -1.966 28.392 1.00 93.62 193 LEU A O 1
ATOM 1543 N N . LEU A 1 194 ? -21.032 -4.161 28.066 1.00 96.06 194 LEU A N 1
ATOM 1544 C CA . LEU A 1 194 ? -22.315 -4.591 28.633 1.00 96.06 194 LEU A CA 1
ATOM 1545 C C . LEU A 1 194 ? -22.437 -4.201 30.109 1.00 96.06 194 LEU A C 1
ATOM 1547 O O . LEU A 1 194 ? -23.459 -3.650 30.510 1.00 96.06 194 LEU A O 1
ATOM 1551 N N . LEU A 1 195 ? -21.386 -4.430 30.902 1.00 96.75 195 LEU A N 1
ATOM 1552 C CA . LEU A 1 195 ? -21.354 -4.024 32.308 1.00 96.75 195 LEU A CA 1
ATOM 1553 C C . LEU A 1 195 ? -21.488 -2.507 32.466 1.00 96.75 195 LEU A C 1
ATOM 1555 O O . LEU A 1 195 ? -22.244 -2.058 33.321 1.00 96.75 195 LEU A O 1
ATOM 1559 N N . LEU A 1 196 ? -20.812 -1.720 31.627 1.00 96.50 196 LEU A N 1
ATOM 1560 C CA . LEU A 1 196 ? -20.891 -0.257 31.655 1.00 96.50 196 LEU A CA 1
ATOM 1561 C C . LEU A 1 196 ? -22.299 0.253 31.308 1.00 96.50 196 LEU A C 1
ATOM 1563 O O . LEU A 1 196 ? -22.792 1.191 31.929 1.00 96.50 196 LEU A O 1
ATOM 1567 N N . ILE A 1 197 ? -22.977 -0.379 30.348 1.00 96.56 197 ILE A N 1
ATOM 1568 C CA . ILE A 1 197 ? -24.368 -0.046 30.007 1.00 96.56 197 ILE A CA 1
ATOM 1569 C C . ILE A 1 197 ? -25.300 -0.382 31.175 1.00 96.56 197 ILE A C 1
ATOM 1571 O O . ILE A 1 197 ? -26.143 0.435 31.544 1.00 96.56 197 ILE A O 1
ATOM 1575 N N . LEU A 1 198 ? -25.136 -1.560 31.782 1.00 96.19 198 LEU A N 1
ATOM 1576 C CA . LEU A 1 198 ? -25.942 -1.983 32.927 1.00 96.19 198 LEU A CA 1
ATOM 1577 C C . LEU A 1 198 ? -25.770 -1.040 34.124 1.00 96.19 198 LEU A C 1
ATOM 1579 O O . LEU A 1 198 ? -26.768 -0.635 34.718 1.00 96.19 198 LEU A O 1
ATOM 1583 N N . THR A 1 199 ? -24.537 -0.640 34.452 1.00 96.19 199 THR A N 1
ATOM 1584 C CA . THR A 1 199 ? -24.279 0.300 35.557 1.00 96.19 199 THR A CA 1
ATOM 1585 C C . THR A 1 199 ? -24.835 1.690 35.272 1.00 96.19 199 THR A C 1
ATOM 1587 O O . THR A 1 199 ? -25.364 2.329 36.179 1.00 96.19 199 THR A O 1
ATOM 1590 N N . PHE A 1 200 ? -24.781 2.153 34.022 1.00 95.62 200 PHE A N 1
ATOM 1591 C CA . PHE A 1 200 ? -25.375 3.428 33.625 1.00 95.62 200 PHE A CA 1
ATOM 1592 C C . PHE A 1 200 ? -26.904 3.424 33.768 1.00 95.62 200 PHE A C 1
ATOM 1594 O O . PHE A 1 200 ? -27.472 4.352 34.345 1.00 95.62 200 PHE A O 1
ATOM 1601 N N . ILE A 1 201 ? -27.572 2.359 33.309 1.00 96.25 201 ILE A N 1
ATOM 1602 C CA . ILE A 1 201 ? -29.022 2.177 33.489 1.00 96.25 201 ILE A CA 1
ATOM 1603 C C . ILE A 1 201 ? -29.366 2.141 34.980 1.00 96.25 201 ILE A C 1
ATOM 1605 O O . ILE A 1 201 ? -30.274 2.847 35.416 1.00 96.25 201 ILE A O 1
ATOM 1609 N N . GLN A 1 202 ? -28.612 1.369 35.769 1.00 94.31 202 GLN A N 1
ATOM 1610 C CA . GLN A 1 202 ? -28.802 1.282 37.214 1.00 94.31 202 GLN A CA 1
ATOM 1611 C C . GLN A 1 202 ? -28.691 2.660 37.881 1.00 94.31 202 GLN A C 1
ATOM 1613 O O . GLN A 1 202 ? -29.554 3.011 38.681 1.00 94.31 202 GLN A O 1
ATOM 1618 N N . ALA A 1 203 ? -27.684 3.463 37.521 1.00 95.75 203 ALA A N 1
ATOM 1619 C CA . ALA A 1 203 ? -27.499 4.807 38.062 1.00 95.75 203 ALA A CA 1
ATOM 1620 C C . ALA A 1 203 ? -28.683 5.737 37.744 1.00 95.75 203 ALA A C 1
ATOM 1622 O O . ALA A 1 203 ? -29.155 6.447 38.631 1.00 95.75 203 ALA A O 1
ATOM 1623 N N . ILE A 1 204 ? -29.208 5.700 36.514 1.00 96.44 204 ILE A N 1
ATOM 1624 C CA . ILE A 1 204 ? -30.392 6.486 36.127 1.00 96.44 204 ILE A CA 1
ATOM 1625 C C . ILE A 1 204 ? -31.624 6.045 36.923 1.00 96.44 204 ILE A C 1
ATOM 1627 O O . ILE A 1 204 ? -32.334 6.890 37.465 1.00 96.44 204 ILE A O 1
ATOM 1631 N N . CYS A 1 205 ? -31.873 4.736 37.027 1.00 94.25 205 CYS A N 1
ATOM 1632 C CA . CYS A 1 205 ? -32.998 4.210 37.799 1.00 94.25 205 CYS A CA 1
ATOM 1633 C C . CYS A 1 205 ? -32.911 4.604 39.280 1.00 94.25 205 CYS A C 1
ATOM 1635 O O . CYS A 1 205 ? -33.928 4.967 39.862 1.00 94.25 205 CYS A O 1
ATOM 1637 N N . SER A 1 206 ? -31.717 4.579 39.881 1.00 93.56 206 SER A N 1
ATOM 1638 C CA . SER A 1 206 ? -31.514 5.009 41.270 1.00 93.56 206 SER A CA 1
ATOM 1639 C C . SER A 1 206 ? -31.782 6.500 41.483 1.00 93.56 206 SER A C 1
ATOM 1641 O O . SER A 1 206 ? -32.319 6.859 42.523 1.00 93.56 206 SER A O 1
ATOM 1643 N N . ILE A 1 207 ? -31.443 7.358 40.515 1.00 94.88 207 ILE A N 1
ATOM 1644 C CA . ILE A 1 207 ? -31.728 8.800 40.588 1.00 94.88 207 ILE A CA 1
ATOM 1645 C C . ILE A 1 207 ? -33.225 9.079 40.405 1.00 94.88 207 ILE A C 1
ATOM 1647 O O . ILE A 1 207 ? -33.764 9.933 41.092 1.00 94.88 207 ILE A O 1
ATOM 1651 N N . LEU A 1 208 ? -33.903 8.370 39.496 1.00 91.94 208 LEU A N 1
ATOM 1652 C CA . LEU A 1 208 ? -35.348 8.533 39.269 1.00 91.94 208 LEU A CA 1
ATOM 1653 C C . LEU A 1 208 ? -36.211 7.987 40.414 1.00 91.94 208 LEU A C 1
ATOM 1655 O O . LEU A 1 208 ? -37.366 8.380 40.544 1.00 91.94 208 LEU A O 1
ATOM 1659 N N . ALA A 1 209 ? -35.680 7.046 41.195 1.00 86.69 209 ALA A N 1
ATOM 1660 C CA . ALA A 1 209 ? -36.351 6.479 42.360 1.00 86.69 209 ALA A CA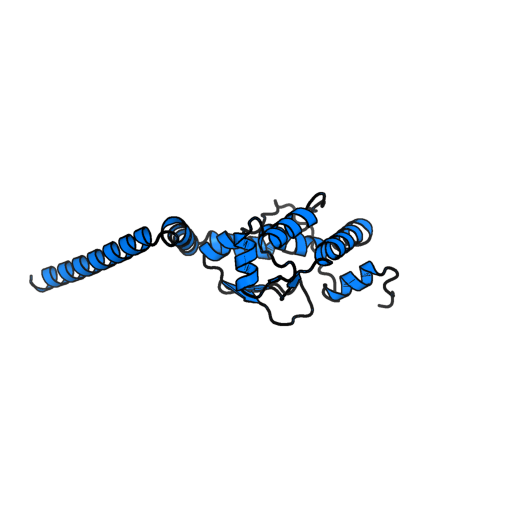 1
ATOM 1661 C C . ALA A 1 209 ? -36.172 7.318 43.642 1.00 86.69 209 ALA A C 1
ATOM 1663 O O . ALA A 1 209 ? -36.699 6.924 44.684 1.00 86.69 209 ALA A O 1
ATOM 1664 N N . LEU A 1 210 ? -35.418 8.423 43.568 1.00 75.19 210 LEU A N 1
ATOM 1665 C CA . LEU A 1 210 ? -35.198 9.392 44.645 1.00 75.19 210 LEU A CA 1
ATOM 1666 C C . LEU A 1 210 ? -36.208 10.543 44.551 1.00 75.19 210 LEU A C 1
ATOM 1668 O O . LEU A 1 210 ? -36.733 10.929 45.618 1.00 75.19 210 LEU A O 1
#

InterPro domains:
  IPR004158 Protein of unknown function DUF247, plant [PF03140] (4-198)
  IPR004158 Protein of unknown function DUF247, plant [PTHR31170] (6-209)